Protein AF-A0A416TY92-F1 (afdb_monomer_lite)

Foldseek 3Di:
DADAAAWKDWPNDICCNAPFDKHWDDPPPDDDWFLQADKDWAWDDADPVRNDTDTDGMDRPGWAKHKTKIWGDCVVQVDPVSRFQDPVNVCRVCCRQVVDPAWTKMFGPDDVDPPDQQGIFTWGFPDKDFDDDPNTGRMIITMTTGPHSWGKGPKDKDKDFAAFKDKDKDAFAFPPQADWWFKKKKKAAQAWFKKKKFFPVPKAFLDKDADDPVDPPLLVVQVVVVQVSLVVVQWGKAWDADPVPRHGDAGSVNFKTWIWTQHPVRDTFIWMWGADPPGRMITIIGARMAMWGDHHRFMWMAGLVVRFIATPVRHTDDCVNGVRPDCSRHHRHIHRHTITMIMMGHRMMMMIITMHIDSDTD

pLDDT: mean 92.55, std 7.09, range [56.53, 98.56]

Sequence (362 aa):
MAKEFKNFTFMGQRLSDLSVKYVSVDFEGGSDVNMAMDRDMETGDTNRYKTEPNYFYDKWNDTLEFELDIIKDPCTYLNQSDSIITKSERREITKWLTSSHFPEWLTFSGTDDSADDTIRYFGWFNNIESYSVNSQTFGLKLYFKCTTPFGYTDDITTNVSCSTYKNILIANNSDELNSYVYPTIDIFPKANGDIVICNMSDCTIRETGTLSSSNTNYMGQLISYVELYAKSNACTAQFDISEETKDINWRCDNTLTQFKLIDVYGNETACTVFYRTDSKVYYIIENGIMVLSVSKDLNISMDCQKLTINDELGRMVRYDKLGINDVAHMYWIQLAHGNNSFLFYGNCDFRIKHIEARKVGE

Secondary structure (DSSP, 8-state):
-BPP-SEEEETTEEGGGSSS-EEEE-SS----------EEEEE---BTTBSS--EEEEEE----EEEEEEEE-TTT--STTTTS--HHHHHHHHHHHT--SS-EEEEEE--S-TT----EEEEEEEEEEEEEETTEEEEEEEEEEESSS-EE---EEEEEEESSEEEEEEEE--S-TTS-B--EEEEEESSSEEEEEEETTSSEEEEEEE--TT-S-HHHHHHHHHHHHHHHTT-EEEE-B-TTTSSB-EETTTTEEEEEEE-TT--EEEEEEEE-TTT-EEEEEESSEEEEEE-TT--EEEETTTTEEEETTSPBPPGGGGT---GGG-----B-SEEEEEEEESSEEEEEEE--EE----

Structure (mmCIF, N/CA/C/O backbone):
data_AF-A0A416TY92-F1
#
_entry.id   AF-A0A416TY92-F1
#
loop_
_atom_site.group_PDB
_atom_site.id
_atom_site.type_symbol
_atom_site.label_atom_id
_atom_site.label_alt_id
_atom_site.label_comp_id
_atom_site.label_asym_id
_atom_site.label_entity_id
_atom_site.label_seq_id
_atom_site.pdbx_PDB_ins_code
_atom_site.Cartn_x
_atom_site.Cartn_y
_atom_site.Cartn_z
_atom_site.occupancy
_atom_site.B_iso_or_equiv
_atom_site.auth_seq_id
_atom_site.auth_comp_id
_atom_site.auth_asym_id
_atom_site.auth_atom_id
_atom_site.pdbx_PDB_model_num
ATOM 1 N N . MET A 1 1 ? 6.837 1.389 -31.243 1.00 69.44 1 MET A N 1
ATOM 2 C CA . MET A 1 1 ? 7.519 2.698 -31.317 1.00 69.44 1 MET A CA 1
ATOM 3 C C . MET A 1 1 ? 8.501 2.740 -30.162 1.00 69.44 1 MET A C 1
ATOM 5 O O . MET A 1 1 ? 8.214 2.110 -29.148 1.00 69.44 1 MET A O 1
ATOM 9 N N . ALA A 1 2 ? 9.644 3.410 -30.303 1.00 73.88 2 ALA A N 1
ATOM 10 C CA . ALA A 1 2 ? 10.493 3.642 -29.143 1.00 73.88 2 ALA A CA 1
ATOM 11 C C . ALA A 1 2 ? 9.903 4.762 -28.278 1.00 73.88 2 ALA A C 1
ATOM 13 O O . ALA A 1 2 ? 9.558 5.827 -28.793 1.00 73.88 2 ALA A O 1
ATOM 14 N N . LYS A 1 3 ? 9.797 4.539 -26.967 1.00 82.00 3 LYS A N 1
ATOM 15 C CA . LYS A 1 3 ? 9.353 5.577 -26.035 1.00 82.00 3 LYS A CA 1
ATOM 16 C C . LYS A 1 3 ? 10.383 6.706 -26.036 1.00 82.00 3 LYS A C 1
ATOM 18 O O . LYS A 1 3 ? 11.568 6.459 -25.813 1.00 82.00 3 LYS A O 1
ATOM 23 N N . GLU A 1 4 ? 9.941 7.943 -26.250 1.00 82.62 4 GLU A N 1
ATOM 24 C CA . GLU A 1 4 ? 10.816 9.113 -26.158 1.00 82.62 4 GLU A CA 1
ATOM 25 C C . GLU A 1 4 ? 11.111 9.473 -24.696 1.00 82.62 4 GLU A C 1
ATOM 27 O O . GLU A 1 4 ? 10.225 9.514 -23.839 1.00 82.62 4 GLU A O 1
ATOM 32 N N . PHE A 1 5 ? 12.372 9.784 -24.396 1.00 87.06 5 PHE A N 1
ATOM 33 C CA . PHE A 1 5 ? 12.777 10.240 -23.068 1.00 87.06 5 PHE A CA 1
ATOM 34 C C . PHE A 1 5 ? 14.003 11.151 -23.110 1.00 87.06 5 PHE A C 1
ATOM 36 O O . PHE A 1 5 ? 14.837 11.094 -24.012 1.00 87.06 5 PHE A O 1
ATOM 43 N N . LYS A 1 6 ? 14.174 11.963 -22.062 1.00 87.00 6 LYS A N 1
ATOM 44 C CA . LYS A 1 6 ? 15.411 12.736 -21.864 1.00 87.00 6 LYS A CA 1
ATOM 45 C C . LYS A 1 6 ? 16.476 11.939 -21.127 1.00 87.00 6 LYS A C 1
ATOM 47 O O . LYS A 1 6 ? 17.653 12.014 -21.464 1.00 87.00 6 LYS A O 1
ATOM 52 N N . ASN A 1 7 ? 16.074 11.216 -20.085 1.00 91.19 7 ASN A N 1
ATOM 53 C CA . ASN A 1 7 ? 16.957 10.379 -19.281 1.00 91.19 7 ASN A CA 1
ATOM 54 C C . ASN A 1 7 ? 16.129 9.364 -18.481 1.00 91.19 7 ASN A C 1
ATOM 56 O O . ASN A 1 7 ? 14.974 9.642 -18.142 1.00 91.19 7 ASN A O 1
ATOM 60 N N . PHE A 1 8 ? 16.739 8.238 -18.113 1.00 94.31 8 PHE A N 1
ATOM 61 C CA . PHE A 1 8 ? 16.140 7.261 -17.206 1.00 94.31 8 PHE A CA 1
ATOM 62 C C . PHE A 1 8 ? 17.136 6.783 -16.146 1.00 94.31 8 PHE A C 1
ATOM 64 O O . PHE A 1 8 ? 18.356 6.863 -16.318 1.00 94.31 8 PHE A O 1
ATOM 71 N N . THR A 1 9 ? 16.593 6.285 -15.037 1.00 95.44 9 THR A N 1
ATOM 72 C CA . THR A 1 9 ? 17.321 5.653 -13.934 1.00 95.44 9 THR A CA 1
ATOM 73 C C . THR A 1 9 ? 16.924 4.187 -13.846 1.00 95.44 9 THR A C 1
ATOM 75 O O . THR A 1 9 ? 15.737 3.878 -13.870 1.00 95.44 9 THR A O 1
ATOM 78 N N . PHE A 1 10 ? 17.905 3.298 -13.709 1.00 96.44 10 PHE A N 1
ATOM 79 C CA . PHE A 1 10 ? 17.705 1.863 -13.498 1.00 96.44 10 PHE A CA 1
ATOM 80 C C . PHE A 1 10 ? 18.773 1.343 -12.531 1.00 96.44 10 PHE A C 1
ATOM 82 O O . PHE A 1 10 ? 19.942 1.719 -12.637 1.00 96.44 10 PHE A O 1
ATOM 89 N N . MET A 1 11 ? 18.392 0.520 -11.550 1.00 94.12 11 MET A N 1
ATOM 90 C CA . MET A 1 11 ? 19.297 0.054 -10.479 1.00 94.12 11 MET A CA 1
ATOM 91 C C . MET A 1 11 ? 20.074 1.193 -9.778 1.00 94.12 11 MET A C 1
ATOM 93 O O . MET A 1 11 ? 21.244 1.047 -9.426 1.00 94.12 11 MET A O 1
ATOM 97 N N . GLY A 1 12 ? 19.446 2.364 -9.617 1.00 91.81 12 GLY A N 1
ATOM 98 C CA . GLY A 1 12 ? 20.048 3.534 -8.963 1.00 91.81 12 GLY A CA 1
ATOM 99 C C . GLY A 1 12 ? 21.124 4.280 -9.767 1.00 91.81 12 GLY A C 1
ATOM 100 O O . GLY A 1 12 ? 21.653 5.271 -9.270 1.00 91.81 12 GLY A O 1
ATOM 101 N N . GLN A 1 13 ? 21.434 3.853 -10.993 1.00 94.75 13 GLN A N 1
ATOM 102 C CA . GLN A 1 13 ? 22.331 4.554 -11.917 1.00 94.75 13 GLN A CA 1
ATOM 103 C C . GLN A 1 13 ? 21.511 5.239 -13.019 1.00 94.75 13 GLN A C 1
ATOM 105 O O . GLN A 1 13 ? 20.459 4.730 -13.405 1.00 94.75 13 GLN A O 1
ATOM 110 N N . ARG A 1 14 ? 21.951 6.402 -13.518 1.00 94.94 14 ARG A N 1
ATOM 111 C CA . ARG A 1 14 ? 21.289 7.099 -14.637 1.00 94.94 14 ARG A CA 1
ATOM 112 C C . ARG A 1 14 ? 21.998 6.831 -15.955 1.00 94.94 14 ARG A C 1
ATOM 114 O O . ARG A 1 14 ? 23.219 6.686 -15.978 1.00 94.94 14 ARG A O 1
ATOM 121 N N . LEU A 1 15 ? 21.263 6.893 -17.067 1.00 94.94 15 LEU A N 1
ATOM 122 C CA . LEU A 1 15 ? 21.865 6.816 -18.405 1.00 94.94 15 LEU A CA 1
ATOM 123 C C . LEU A 1 15 ? 22.895 7.940 -18.616 1.00 94.94 15 LEU A C 1
ATOM 125 O O . LEU A 1 15 ? 23.956 7.718 -19.193 1.00 94.94 15 LEU A O 1
ATOM 129 N N . SER A 1 16 ? 22.620 9.130 -18.078 1.00 92.69 16 SER A N 1
ATOM 130 C CA . SER A 1 16 ? 23.547 10.269 -18.094 1.00 92.69 16 SER A CA 1
ATOM 131 C C . SER A 1 16 ? 24.848 10.066 -17.310 1.00 92.69 16 SER A C 1
ATOM 133 O O . SER A 1 16 ? 25.771 10.858 -17.490 1.00 92.69 16 SER A O 1
ATOM 135 N N . ASP A 1 17 ? 24.912 9.067 -16.424 1.00 93.50 17 ASP A N 1
ATOM 136 C CA . ASP A 1 17 ? 26.082 8.799 -15.576 1.00 93.50 17 ASP A CA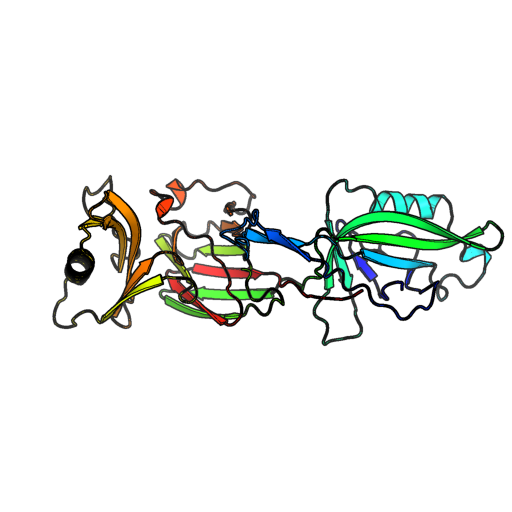 1
ATOM 137 C C . ASP A 1 17 ? 27.082 7.845 -16.251 1.00 93.50 17 ASP A C 1
ATOM 139 O O . ASP A 1 17 ? 28.142 7.557 -15.691 1.00 93.50 17 ASP A O 1
ATOM 143 N N . LEU A 1 18 ? 26.749 7.328 -17.438 1.00 93.62 18 LEU A N 1
ATOM 144 C CA . LEU A 1 18 ? 27.646 6.490 -18.228 1.00 93.62 18 LEU A CA 1
ATOM 145 C C . LEU A 1 18 ? 28.841 7.285 -18.763 1.00 93.62 18 LEU A C 1
ATOM 147 O O . LEU A 1 18 ? 28.823 8.513 -18.856 1.00 93.62 18 LEU A O 1
ATOM 151 N N . SER A 1 19 ? 29.884 6.563 -19.181 1.00 90.81 19 SER A N 1
ATOM 152 C CA . SER A 1 19 ? 31.104 7.165 -19.739 1.00 90.81 19 SER A CA 1
ATOM 153 C C . SER A 1 19 ? 30.878 8.044 -20.981 1.00 90.81 19 SER A C 1
ATOM 155 O O . SER A 1 19 ? 31.725 8.872 -21.325 1.00 90.81 19 SER A O 1
ATOM 157 N N . VAL A 1 20 ? 29.734 7.872 -21.645 1.00 91.81 20 VAL A N 1
ATOM 158 C CA . VAL A 1 20 ? 29.334 8.543 -22.881 1.00 91.81 20 VAL A CA 1
ATOM 159 C C . VAL A 1 20 ? 27.924 9.094 -22.730 1.00 91.81 20 VAL A C 1
ATOM 161 O O . VAL A 1 20 ? 27.064 8.469 -22.113 1.00 91.81 20 VAL A O 1
ATOM 164 N N . LYS A 1 21 ? 27.674 10.253 -23.345 1.00 92.25 21 LYS A N 1
ATOM 165 C CA . LYS A 1 21 ? 26.331 10.832 -23.419 1.00 92.25 21 LYS A CA 1
ATOM 166 C C . LYS A 1 21 ? 25.514 10.181 -24.528 1.00 92.25 21 LYS A C 1
ATOM 168 O O . LYS A 1 21 ? 25.907 10.231 -25.696 1.00 92.25 21 LYS A O 1
ATOM 173 N N . TYR A 1 22 ? 24.366 9.636 -24.147 1.00 93.38 22 TYR A N 1
ATOM 174 C CA . TYR A 1 22 ? 23.372 9.071 -25.052 1.00 93.38 22 TYR A CA 1
ATOM 175 C C . TYR A 1 22 ? 22.113 9.934 -25.079 1.00 93.38 22 TYR A C 1
ATOM 177 O O . TYR A 1 22 ? 21.804 10.611 -24.097 1.00 93.38 22 TYR A O 1
ATOM 185 N N . VAL A 1 23 ? 21.396 9.893 -26.197 1.00 92.19 23 VAL A N 1
ATOM 186 C CA . VAL A 1 23 ? 20.091 10.543 -26.378 1.00 92.19 23 VAL A CA 1
ATOM 187 C C . VAL A 1 23 ? 19.089 9.543 -26.939 1.00 92.19 23 VAL A C 1
ATOM 189 O O . VAL A 1 23 ? 19.484 8.626 -27.665 1.00 92.19 23 VAL A O 1
ATOM 192 N N . SER A 1 24 ? 17.816 9.735 -26.594 1.00 91.56 24 SER A N 1
ATOM 193 C CA . SER A 1 24 ? 16.703 8.970 -27.156 1.00 91.56 24 SER A CA 1
ATOM 194 C C . SER A 1 24 ? 16.501 9.320 -28.628 1.00 91.56 24 SER A C 1
ATOM 196 O O . SER A 1 24 ? 16.630 10.484 -29.013 1.00 91.56 24 SER A O 1
ATOM 198 N N . VAL A 1 25 ? 16.163 8.322 -29.435 1.00 89.31 25 VAL A N 1
ATOM 199 C CA . VAL A 1 25 ? 15.672 8.470 -30.814 1.00 89.31 25 VAL A CA 1
ATOM 200 C C . VAL A 1 25 ? 14.518 7.490 -31.039 1.00 89.31 25 VAL A C 1
ATOM 202 O O . VAL A 1 25 ? 14.140 6.788 -30.112 1.00 89.31 25 VAL A O 1
ATOM 205 N N . ASP A 1 26 ? 13.963 7.446 -32.246 1.00 87.56 26 ASP A N 1
ATOM 206 C CA . ASP A 1 26 ? 13.061 6.383 -32.698 1.00 87.56 26 ASP A CA 1
ATOM 207 C C . ASP A 1 26 ? 13.572 5.883 -34.052 1.00 87.56 26 ASP A C 1
ATOM 209 O O . ASP A 1 26 ? 13.717 6.671 -34.996 1.00 87.56 26 ASP A O 1
ATOM 213 N N . PHE A 1 27 ? 13.916 4.596 -34.145 1.00 84.06 27 PHE A N 1
ATOM 214 C CA . PHE A 1 27 ? 14.394 4.016 -35.399 1.00 84.06 27 PHE A CA 1
ATOM 215 C C . PHE A 1 27 ? 13.268 3.630 -36.370 1.00 84.06 27 PHE A C 1
ATOM 217 O O . PHE A 1 27 ? 13.553 3.493 -37.563 1.00 84.06 27 PHE A O 1
ATOM 224 N N . GLU A 1 28 ? 12.027 3.436 -35.907 1.00 75.19 28 GLU A N 1
ATOM 225 C CA . GLU A 1 28 ? 10.971 2.771 -36.692 1.00 75.19 28 GLU A CA 1
ATOM 226 C C . GLU A 1 28 ? 9.723 3.622 -36.988 1.00 75.19 28 GLU A C 1
ATOM 228 O O . GLU A 1 28 ? 8.987 3.281 -37.913 1.00 75.19 28 GLU A O 1
ATOM 233 N N . GLY A 1 29 ? 9.504 4.761 -36.319 1.00 64.94 29 GLY A N 1
ATOM 234 C CA . GLY A 1 29 ? 8.543 5.795 -36.746 1.00 64.94 29 GLY A CA 1
ATOM 235 C C . GLY A 1 29 ? 7.084 5.332 -36.910 1.00 64.94 29 GLY A C 1
ATOM 236 O O . GLY A 1 29 ? 6.367 5.853 -37.770 1.00 64.94 29 GLY A O 1
ATOM 237 N N . GLY A 1 30 ? 6.655 4.323 -36.143 1.00 66.25 30 GLY A N 1
ATOM 238 C CA . GLY A 1 30 ? 5.285 3.780 -36.155 1.00 66.25 30 GLY A CA 1
ATOM 239 C C . GLY A 1 30 ? 4.264 4.677 -35.444 1.00 66.25 30 GLY A C 1
ATOM 240 O O . GLY A 1 30 ? 4.629 5.716 -34.924 1.00 66.25 30 GLY A O 1
ATOM 241 N N . SER A 1 31 ? 2.980 4.299 -35.410 1.00 63.62 31 SER A N 1
ATOM 242 C CA . SER A 1 31 ? 1.924 5.045 -34.682 1.00 63.62 31 SER A CA 1
ATOM 243 C C . SER A 1 31 ? 1.098 4.196 -33.714 1.00 63.62 31 SER A C 1
ATOM 245 O O . SER A 1 31 ? 0.215 4.726 -33.043 1.00 63.62 31 SER A O 1
ATOM 247 N N . ASP A 1 32 ? 1.337 2.885 -33.676 1.00 72.62 32 ASP A N 1
ATOM 248 C CA . ASP A 1 32 ? 0.566 1.969 -32.841 1.00 72.62 32 ASP A CA 1
ATOM 249 C C . ASP A 1 32 ? 1.111 1.977 -31.412 1.00 72.62 32 ASP A C 1
ATOM 251 O O . ASP A 1 32 ? 2.321 1.871 -31.203 1.00 72.62 32 ASP A O 1
ATOM 255 N N . VAL A 1 33 ? 0.195 2.100 -30.453 1.00 76.50 33 VAL A N 1
ATOM 256 C CA . VAL A 1 33 ? 0.468 2.141 -29.014 1.00 76.50 33 VAL A CA 1
ATOM 257 C C . VAL A 1 33 ? 0.064 0.800 -28.409 1.00 76.50 33 VAL A C 1
ATOM 259 O O . VAL A 1 33 ? -1.086 0.370 -28.561 1.00 76.50 33 VAL A O 1
ATOM 262 N N . ASN A 1 34 ? 0.989 0.128 -27.727 1.00 79.88 34 ASN A N 1
ATOM 263 C CA . ASN A 1 34 ? 0.700 -1.112 -27.028 1.00 79.88 34 ASN A CA 1
ATOM 264 C C . ASN A 1 34 ? 0.059 -0.808 -25.672 1.00 79.88 34 ASN A C 1
ATOM 266 O O . ASN A 1 34 ? 0.707 -0.333 -24.747 1.00 79.88 34 ASN A O 1
ATOM 270 N N . MET A 1 35 ? -1.226 -1.131 -25.540 1.00 82.88 35 MET A N 1
ATOM 271 C CA . MET A 1 35 ? -1.955 -0.937 -24.287 1.00 82.88 35 MET A CA 1
ATOM 272 C C . MET A 1 35 ? -1.707 -2.062 -23.273 1.00 82.88 35 MET A C 1
ATOM 274 O O . MET A 1 35 ? -1.998 -1.868 -22.103 1.00 82.88 35 MET A O 1
ATOM 278 N N . ALA A 1 36 ? -1.257 -3.251 -23.698 1.00 85.50 36 ALA A N 1
ATOM 279 C CA . ALA A 1 36 ? -1.071 -4.434 -22.844 1.00 85.50 36 ALA A CA 1
ATOM 280 C C . ALA A 1 36 ? -2.277 -4.812 -21.944 1.00 85.50 36 ALA A C 1
ATOM 282 O O . ALA A 1 36 ? -2.122 -5.467 -20.918 1.00 85.50 36 ALA A O 1
ATOM 283 N N . MET A 1 37 ? -3.505 -4.425 -22.317 1.00 88.88 37 MET A N 1
ATOM 284 C CA . MET A 1 37 ? -4.715 -4.617 -21.495 1.00 88.88 37 MET A CA 1
ATOM 285 C C . MET A 1 37 ? -5.410 -5.973 -21.717 1.00 88.88 37 MET A C 1
ATOM 287 O O . MET A 1 37 ? -6.604 -6.100 -21.425 1.00 88.88 37 MET A O 1
ATOM 291 N N . ASP A 1 38 ? -4.714 -6.978 -22.258 1.00 89.75 38 ASP A N 1
ATOM 292 C CA . ASP A 1 38 ? -5.313 -8.303 -22.431 1.00 89.75 38 ASP A CA 1
ATOM 293 C C . ASP A 1 38 ? -5.514 -8.994 -21.076 1.00 89.75 38 ASP A C 1
ATOM 295 O O . ASP A 1 38 ? -4.607 -9.090 -20.240 1.00 89.75 38 ASP A O 1
ATOM 299 N N . ARG A 1 39 ? -6.735 -9.479 -20.860 1.00 89.44 39 ARG A N 1
ATOM 300 C CA . ARG A 1 39 ? -7.184 -10.085 -19.607 1.00 89.44 39 ARG A CA 1
ATOM 301 C C . ARG A 1 39 ? -8.144 -11.221 -19.885 1.00 89.44 39 ARG A C 1
ATOM 303 O O . ARG A 1 39 ? -8.985 -11.137 -20.778 1.00 89.44 39 ARG A O 1
ATOM 310 N N . ASP A 1 40 ? -8.065 -12.245 -19.052 1.00 91.44 40 ASP A N 1
ATOM 311 C CA . ASP A 1 40 ? -8.942 -13.407 -19.124 1.00 91.44 40 ASP A CA 1
ATOM 312 C C . ASP A 1 40 ? -9.699 -13.595 -17.816 1.00 91.44 40 ASP A C 1
ATOM 314 O O . ASP A 1 40 ? -9.178 -13.321 -16.735 1.00 91.44 40 ASP A O 1
ATOM 318 N N . MET A 1 41 ? -10.949 -14.035 -17.927 1.00 91.31 41 MET A N 1
ATOM 319 C CA . MET A 1 41 ? -11.822 -14.284 -16.786 1.00 91.31 41 MET A CA 1
ATOM 320 C C . MET A 1 41 ? -11.688 -15.744 -16.375 1.00 91.31 41 MET A C 1
ATOM 322 O O . MET A 1 41 ? -12.000 -16.649 -17.150 1.00 91.31 41 MET A O 1
ATOM 326 N N . GLU A 1 42 ? -11.304 -15.994 -15.129 1.00 92.06 42 GLU A N 1
ATOM 327 C CA . GLU A 1 42 ? -11.304 -17.349 -14.602 1.00 92.06 42 GLU A CA 1
ATOM 328 C C . GLU A 1 42 ? -12.747 -17.805 -14.388 1.00 92.06 42 GLU A C 1
ATOM 330 O O . GLU A 1 42 ? -13.513 -17.204 -13.632 1.00 92.06 42 GLU A O 1
ATOM 335 N N . THR A 1 43 ? -13.147 -18.869 -15.085 1.00 92.81 43 THR A N 1
ATOM 336 C CA . THR A 1 43 ? -14.514 -19.398 -15.038 1.00 92.81 43 THR A CA 1
ATOM 337 C C . THR A 1 43 ? -14.524 -20.892 -14.743 1.00 92.81 43 THR A C 1
ATOM 339 O O . THR A 1 43 ? -13.606 -21.627 -15.098 1.00 92.81 43 THR A O 1
ATOM 342 N N . GLY A 1 44 ? -15.564 -21.340 -14.040 1.00 89.31 44 GLY A N 1
ATOM 343 C CA . GLY A 1 44 ? -15.834 -22.761 -13.834 1.00 89.31 44 GLY A CA 1
ATOM 344 C C . GLY A 1 44 ? -16.564 -23.393 -15.019 1.00 89.31 44 GLY A C 1
ATOM 345 O O . GLY A 1 44 ? -16.939 -22.722 -15.977 1.00 89.31 44 GLY A O 1
ATOM 346 N N . ASP A 1 45 ? -16.845 -24.688 -14.921 1.00 90.56 45 ASP A N 1
ATOM 347 C CA . ASP A 1 45 ? -17.536 -25.405 -15.991 1.00 90.56 45 ASP A CA 1
ATOM 348 C C . ASP A 1 45 ? -19.021 -25.026 -16.108 1.00 90.56 45 ASP A C 1
ATOM 350 O O . ASP A 1 45 ? -19.734 -24.819 -15.117 1.00 90.56 45 ASP A O 1
ATOM 354 N N . THR A 1 46 ? -19.511 -25.027 -17.347 1.00 91.94 46 THR A N 1
ATOM 355 C CA . THR A 1 46 ? -20.947 -25.019 -17.649 1.00 91.94 46 THR A CA 1
ATOM 356 C C . THR A 1 46 ? -21.466 -26.444 -17.810 1.00 91.94 46 THR A C 1
ATOM 358 O O . THR A 1 46 ? -20.731 -27.382 -18.122 1.00 91.94 46 THR A O 1
ATOM 361 N N . ASN A 1 47 ? -22.764 -26.639 -17.598 1.00 90.06 47 ASN A N 1
ATOM 362 C CA . ASN A 1 47 ? -23.431 -27.901 -17.900 1.00 90.06 47 ASN A CA 1
ATOM 363 C C . ASN A 1 47 ? -24.874 -27.658 -18.361 1.00 90.06 47 ASN A C 1
ATOM 365 O O . ASN A 1 47 ? -25.353 -26.527 -18.405 1.00 90.06 47 ASN A O 1
ATOM 369 N N . ARG A 1 48 ? -25.606 -28.732 -18.681 1.00 92.38 48 ARG A N 1
ATOM 370 C CA . ARG A 1 48 ? -26.994 -28.647 -19.171 1.00 92.38 48 ARG A CA 1
ATOM 371 C C . ARG A 1 48 ? -27.942 -27.860 -18.248 1.00 92.38 48 ARG A C 1
ATOM 373 O O . ARG A 1 48 ? -28.924 -27.310 -18.733 1.00 92.38 48 ARG A O 1
ATOM 380 N N . TYR A 1 49 ? -27.679 -27.844 -16.944 1.00 89.56 49 TYR A N 1
ATOM 381 C CA . TYR A 1 49 ? -28.494 -27.164 -15.932 1.00 89.56 49 TYR A CA 1
ATOM 382 C C . TYR A 1 49 ? -27.907 -25.819 -15.493 1.00 89.56 49 TYR A C 1
ATOM 384 O O . TYR A 1 49 ? -28.561 -25.081 -14.761 1.00 89.56 49 TYR A O 1
ATOM 392 N N . LYS A 1 50 ? -26.687 -25.503 -15.934 1.00 84.81 50 LYS A N 1
ATOM 393 C CA . LYS A 1 50 ? -25.970 -24.276 -15.615 1.00 84.81 50 LYS A CA 1
ATOM 394 C C . LYS A 1 50 ? -25.261 -23.771 -16.865 1.00 84.81 50 LYS A C 1
ATOM 396 O O . LYS A 1 50 ? -24.107 -24.106 -17.123 1.00 84.81 50 LYS A O 1
ATOM 401 N N . THR A 1 51 ? -26.004 -23.006 -17.657 1.00 90.81 51 THR A N 1
ATOM 402 C CA . THR A 1 51 ? -25.534 -22.418 -18.918 1.00 90.81 51 THR A CA 1
ATOM 403 C C . THR A 1 51 ? -24.563 -21.263 -18.702 1.00 90.81 51 THR A C 1
ATOM 405 O O . THR A 1 51 ? -23.756 -20.992 -19.581 1.00 90.81 51 THR A O 1
ATOM 408 N N . GLU A 1 52 ? -24.621 -20.612 -17.539 1.00 91.75 52 GLU A N 1
ATOM 409 C CA . GLU A 1 52 ? -23.701 -19.545 -17.143 1.00 91.75 52 GLU A CA 1
ATOM 410 C C . GLU A 1 52 ? -22.711 -20.072 -16.094 1.00 91.75 52 GLU A C 1
ATOM 412 O O . GLU A 1 52 ? -23.142 -20.565 -15.041 1.00 91.75 52 GLU A O 1
ATOM 417 N N . PRO A 1 53 ? -21.395 -20.018 -16.360 1.00 89.69 53 PRO A N 1
ATOM 418 C CA . PRO A 1 53 ? -20.401 -20.495 -15.415 1.00 89.69 53 PRO A CA 1
ATOM 419 C C . PRO A 1 53 ? -20.302 -19.550 -14.213 1.00 89.69 53 PRO A C 1
ATOM 421 O O . PRO A 1 53 ? -20.636 -18.370 -14.290 1.00 89.69 53 PRO A O 1
ATOM 424 N N . ASN A 1 54 ? -19.801 -20.066 -13.090 1.00 89.69 54 ASN A N 1
ATOM 425 C CA . ASN A 1 54 ? -19.296 -19.172 -12.047 1.00 89.69 54 ASN A CA 1
ATOM 426 C C . ASN A 1 54 ? -18.013 -18.500 -12.545 1.00 89.69 54 ASN A C 1
ATOM 428 O O . ASN A 1 54 ? -17.234 -19.148 -13.242 1.00 89.69 54 ASN A O 1
ATOM 432 N N . TYR A 1 55 ? -17.780 -17.257 -12.138 1.00 90.00 55 TYR A N 1
ATOM 433 C CA . TYR A 1 55 ? -16.538 -16.526 -12.381 1.00 90.00 55 TYR A CA 1
ATOM 434 C C . TYR A 1 55 ? -15.773 -16.321 -11.065 1.00 90.00 55 TYR A C 1
ATOM 436 O O . TYR A 1 55 ? -16.385 -16.153 -10.009 1.00 90.00 55 TYR A O 1
ATOM 444 N N . PHE A 1 56 ? -14.443 -16.355 -11.138 1.00 87.31 56 PHE A N 1
ATOM 445 C CA . PHE A 1 56 ? -13.509 -16.311 -10.008 1.00 87.31 56 PHE A CA 1
ATOM 446 C C . PHE A 1 56 ? -12.502 -15.161 -10.149 1.00 87.31 56 PHE A C 1
ATOM 448 O O . PHE A 1 56 ? -11.358 -15.294 -9.731 1.00 87.31 56 PHE A O 1
ATOM 455 N N . TYR A 1 57 ? -12.964 -14.031 -10.696 1.00 87.12 57 TYR A N 1
ATOM 456 C CA . TYR A 1 57 ? -12.161 -12.864 -11.085 1.00 87.12 57 TYR A CA 1
ATOM 457 C C . TYR A 1 57 ? -11.313 -13.095 -12.339 1.00 87.12 57 TYR A C 1
ATOM 459 O O . TYR A 1 57 ? -11.425 -14.114 -13.018 1.00 87.12 57 TYR A O 1
ATOM 467 N N . ASP A 1 58 ? -10.556 -12.074 -12.710 1.00 87.12 58 ASP A N 1
ATOM 468 C CA . ASP A 1 58 ? -9.742 -12.002 -13.905 1.00 87.12 58 ASP A CA 1
ATOM 469 C C . ASP A 1 58 ? -8.248 -12.009 -13.585 1.00 87.12 58 ASP A C 1
ATOM 471 O O . ASP A 1 58 ? -7.805 -11.692 -12.481 1.00 87.12 58 ASP A O 1
ATOM 475 N N . LYS A 1 59 ? -7.464 -12.356 -14.600 1.00 88.88 59 LYS A N 1
ATOM 476 C CA . LYS A 1 59 ? -6.011 -12.235 -14.599 1.00 88.88 59 LYS A CA 1
ATOM 477 C C . LYS A 1 59 ? -5.559 -11.442 -15.813 1.00 88.88 59 LYS A C 1
ATOM 479 O O . LYS A 1 59 ? -6.162 -11.527 -16.885 1.00 88.88 59 LYS A O 1
ATOM 484 N N . TRP A 1 60 ? -4.462 -10.717 -15.650 1.00 88.50 60 TRP A N 1
ATOM 485 C CA . TRP A 1 60 ? -3.749 -10.118 -16.770 1.00 88.50 60 TRP A CA 1
ATOM 486 C C . TRP A 1 60 ? -3.009 -11.213 -17.539 1.00 88.50 60 TRP A C 1
ATOM 488 O O . TRP A 1 60 ? -2.277 -12.006 -16.943 1.00 88.50 60 TRP A O 1
ATOM 498 N N . ASN A 1 61 ? -3.232 -11.271 -18.849 1.00 87.75 61 ASN A N 1
ATOM 499 C CA . ASN A 1 61 ? -2.561 -12.213 -19.747 1.00 87.75 61 ASN A CA 1
ATOM 500 C C . ASN A 1 61 ? -1.360 -11.590 -20.457 1.00 87.75 61 ASN A C 1
ATOM 502 O O . ASN A 1 61 ? -0.523 -12.322 -20.988 1.00 87.75 61 ASN A O 1
ATOM 506 N N . ASP A 1 62 ? -1.284 -10.262 -20.455 1.00 88.44 62 ASP A N 1
ATOM 507 C CA . ASP A 1 62 ? -0.216 -9.503 -21.079 1.00 88.44 62 ASP A CA 1
ATOM 508 C C . ASP A 1 62 ? 0.447 -8.548 -20.078 1.00 88.44 62 ASP A C 1
ATOM 510 O O . ASP A 1 62 ? -0.050 -8.292 -18.976 1.00 88.44 62 ASP A O 1
ATOM 514 N N . THR A 1 63 ? 1.622 -8.062 -20.454 1.00 92.19 63 THR A N 1
ATOM 515 C CA . THR A 1 63 ? 2.440 -7.136 -19.672 1.00 92.19 63 THR A CA 1
ATOM 516 C C . THR A 1 63 ? 2.901 -6.000 -20.557 1.00 92.19 63 THR A C 1
ATOM 518 O O . THR A 1 63 ? 3.163 -6.209 -21.737 1.00 92.19 63 THR A O 1
ATOM 521 N N . LEU A 1 64 ? 3.065 -4.811 -19.983 1.00 92.44 64 LEU A N 1
ATOM 522 C CA . LEU A 1 64 ? 3.521 -3.663 -20.750 1.00 92.44 64 LEU A CA 1
ATOM 523 C C . LEU A 1 64 ? 4.962 -3.886 -21.227 1.00 92.44 64 LEU A C 1
ATOM 525 O O . LEU A 1 64 ? 5.864 -4.148 -20.426 1.00 92.44 64 LEU A O 1
ATOM 529 N N . GLU A 1 65 ? 5.173 -3.780 -22.532 1.00 92.25 65 GLU A N 1
ATOM 530 C CA . GLU A 1 65 ? 6.473 -3.926 -23.181 1.00 92.25 65 GLU A CA 1
ATOM 531 C C . GLU A 1 65 ? 6.701 -2.746 -24.114 1.00 92.25 65 GLU A C 1
ATOM 533 O O . GLU A 1 65 ? 5.833 -2.429 -24.926 1.00 92.25 65 GLU A O 1
ATOM 538 N N . PHE A 1 66 ? 7.874 -2.125 -24.009 1.00 91.12 66 PHE A N 1
ATOM 539 C CA . PHE A 1 66 ? 8.268 -1.020 -24.875 1.00 91.12 66 PHE A CA 1
ATOM 540 C C . PHE A 1 66 ? 9.769 -1.037 -25.167 1.00 91.12 66 PHE A C 1
ATOM 542 O O . PHE A 1 66 ? 10.578 -1.663 -24.472 1.00 91.12 66 PHE A O 1
ATOM 549 N N . GLU A 1 67 ? 10.126 -0.338 -26.236 1.00 92.50 67 GLU A N 1
ATOM 550 C CA . GLU A 1 67 ? 11.488 -0.193 -26.735 1.00 92.50 67 GLU A CA 1
ATOM 551 C C . GLU A 1 67 ? 12.032 1.189 -26.357 1.00 92.50 67 GLU A C 1
ATOM 553 O O . GLU A 1 67 ? 11.310 2.185 -26.377 1.00 92.50 67 GLU A O 1
ATOM 558 N N . LEU A 1 68 ? 13.309 1.252 -25.992 1.00 93.50 68 LEU A N 1
ATOM 559 C CA . LEU A 1 68 ? 14.058 2.486 -25.786 1.00 93.50 68 LEU A CA 1
ATOM 560 C C . LEU A 1 68 ? 15.235 2.496 -26.750 1.00 93.50 68 LEU A C 1
ATOM 562 O O . LEU A 1 68 ? 16.149 1.677 -26.630 1.00 93.50 68 LEU A O 1
ATOM 566 N N . ASP A 1 69 ? 15.247 3.463 -27.656 1.00 94.19 69 ASP A N 1
ATOM 567 C CA . ASP A 1 69 ? 16.288 3.580 -28.666 1.00 94.19 69 ASP A CA 1
ATOM 568 C C . ASP A 1 69 ? 17.274 4.670 -28.291 1.00 94.19 69 ASP A C 1
ATOM 570 O O . ASP A 1 69 ? 16.905 5.822 -28.069 1.00 94.19 69 ASP A O 1
ATOM 574 N N . ILE A 1 70 ? 18.557 4.311 -28.241 1.00 95.12 70 ILE A N 1
ATOM 575 C CA . ILE A 1 70 ? 19.622 5.247 -27.890 1.00 95.12 70 ILE A CA 1
ATOM 576 C C . ILE A 1 70 ? 20.713 5.311 -28.949 1.00 95.12 70 ILE A C 1
ATOM 578 O O . ILE A 1 70 ? 21.168 4.298 -29.486 1.00 95.12 70 ILE A O 1
ATOM 582 N N . ILE A 1 71 ? 21.206 6.524 -29.179 1.00 94.75 71 ILE A N 1
ATOM 583 C CA . ILE A 1 71 ? 22.429 6.802 -29.939 1.00 94.75 71 ILE A CA 1
ATOM 584 C C . ILE A 1 71 ? 23.361 7.677 -29.108 1.00 94.75 71 ILE A C 1
ATOM 586 O O . ILE A 1 71 ? 22.944 8.298 -28.128 1.00 94.75 71 ILE A O 1
ATOM 590 N N . LYS A 1 72 ? 24.632 7.761 -29.505 1.00 94.81 72 LYS A N 1
ATOM 591 C CA . LYS A 1 72 ? 25.521 8.794 -28.961 1.00 94.81 72 LYS A CA 1
ATOM 592 C C . LYS A 1 72 ? 24.984 10.176 -29.319 1.00 94.81 72 LYS A C 1
ATOM 594 O O . LYS A 1 72 ? 24.570 10.390 -30.454 1.00 94.81 72 LYS A O 1
ATOM 599 N N . ASP A 1 73 ? 25.040 11.104 -28.367 1.00 92.81 73 ASP A N 1
ATOM 600 C CA . ASP A 1 73 ? 24.548 12.471 -28.544 1.00 92.81 73 ASP A CA 1
ATOM 601 C C . ASP A 1 73 ? 25.186 13.147 -29.779 1.00 92.81 73 ASP A C 1
ATOM 603 O O . ASP A 1 73 ? 26.387 13.448 -29.757 1.00 92.81 73 ASP A O 1
ATOM 607 N N . PRO A 1 74 ? 24.413 13.430 -30.845 1.00 90.31 74 PRO A N 1
ATOM 608 C CA . PRO A 1 74 ? 24.944 14.027 -32.065 1.00 90.31 74 PRO A CA 1
ATOM 609 C C . PRO A 1 74 ? 25.425 15.468 -31.850 1.00 90.31 74 PRO A C 1
ATOM 611 O O . PRO A 1 74 ? 26.227 15.953 -32.642 1.00 90.31 74 PRO A O 1
ATOM 614 N N . CYS A 1 75 ? 25.001 16.150 -30.778 1.00 88.19 75 CYS A N 1
ATOM 615 C CA . CYS A 1 75 ? 25.527 17.468 -30.412 1.00 88.19 75 CYS A CA 1
ATOM 616 C C . CYS A 1 75 ? 26.936 17.388 -29.804 1.00 88.19 75 CYS A C 1
ATOM 618 O O . CYS A 1 75 ? 27.685 18.363 -29.856 1.00 88.19 75 CYS A O 1
ATOM 620 N N . THR A 1 76 ? 27.300 16.239 -29.227 1.00 87.94 76 THR A N 1
ATOM 621 C CA . THR A 1 76 ? 28.610 16.004 -28.604 1.00 87.94 76 THR A CA 1
ATOM 622 C C . THR A 1 76 ? 29.571 15.285 -29.564 1.00 87.94 76 THR A C 1
ATOM 624 O O . THR A 1 76 ? 30.756 15.615 -29.616 1.00 87.94 76 THR A O 1
ATOM 627 N N . TYR A 1 77 ? 29.073 14.329 -30.355 1.00 89.12 77 TYR A N 1
ATOM 628 C CA . TYR A 1 77 ? 29.864 13.469 -31.244 1.00 89.12 77 TYR A CA 1
ATOM 629 C C . TYR A 1 77 ? 29.554 13.775 -32.717 1.00 89.12 77 TYR A C 1
ATOM 631 O O . TYR A 1 77 ? 28.756 13.094 -33.357 1.00 89.12 77 TYR A O 1
ATOM 639 N N . LEU A 1 78 ? 30.200 14.823 -33.244 1.00 83.50 78 LEU A N 1
ATOM 640 C CA . LEU A 1 78 ? 29.865 15.453 -34.532 1.00 83.50 78 LEU A CA 1
ATOM 641 C C . LEU A 1 78 ? 30.294 14.656 -35.779 1.00 83.50 78 LEU A C 1
ATOM 643 O O . LEU A 1 78 ? 29.740 14.863 -36.857 1.00 83.50 78 LEU A O 1
ATOM 647 N N . ASN A 1 79 ? 31.298 13.780 -35.664 1.00 87.94 79 ASN A N 1
ATOM 648 C CA . ASN A 1 79 ? 31.805 12.994 -36.792 1.00 87.94 79 ASN A CA 1
ATOM 649 C C . ASN A 1 79 ? 31.307 11.552 -36.724 1.00 87.94 79 ASN A C 1
ATOM 651 O O . ASN A 1 79 ? 31.300 10.947 -35.654 1.00 87.94 79 ASN A O 1
ATOM 655 N N . GLN A 1 80 ? 31.040 10.954 -37.889 1.00 82.75 80 GLN A N 1
ATOM 656 C CA . GLN A 1 80 ? 30.524 9.586 -37.998 1.00 82.75 80 GLN A CA 1
ATOM 657 C C . GLN A 1 80 ? 31.358 8.552 -37.223 1.00 82.75 80 GLN A C 1
ATOM 659 O O . GLN A 1 80 ? 30.788 7.684 -36.573 1.00 82.75 80 GLN A O 1
ATOM 664 N N . SER A 1 81 ? 32.692 8.649 -37.247 1.00 86.75 81 SER A N 1
ATOM 665 C CA . SER A 1 81 ? 33.572 7.723 -36.517 1.00 86.75 81 SER A CA 1
ATOM 666 C C . SER A 1 81 ? 33.403 7.800 -34.997 1.00 86.75 81 SER A C 1
ATOM 668 O O . SER A 1 81 ? 33.498 6.776 -34.323 1.00 86.75 81 SER A O 1
ATOM 670 N N . ASP A 1 82 ? 33.133 8.993 -34.464 1.00 87.50 82 ASP A N 1
ATOM 671 C CA . ASP A 1 82 ? 32.987 9.237 -33.026 1.00 87.50 82 ASP A CA 1
ATOM 672 C C . ASP A 1 82 ? 31.591 8.823 -32.528 1.00 87.50 82 ASP A C 1
ATOM 674 O O . ASP A 1 82 ? 31.427 8.443 -31.364 1.00 87.50 82 ASP A O 1
ATOM 678 N N . SER A 1 83 ? 30.601 8.821 -33.430 1.00 89.19 83 SER A N 1
ATOM 679 C CA . SER A 1 83 ? 29.233 8.343 -33.189 1.00 89.19 83 SER A CA 1
ATOM 680 C C . SER A 1 83 ? 29.125 6.811 -33.115 1.00 89.19 83 SER A C 1
ATOM 682 O O . SER A 1 83 ? 28.099 6.294 -32.678 1.00 89.19 83 SER A O 1
ATOM 684 N N . ILE A 1 84 ? 30.165 6.064 -33.513 1.00 93.31 84 ILE A N 1
ATOM 685 C CA . ILE A 1 84 ? 30.170 4.595 -33.439 1.00 93.31 84 ILE A CA 1
ATOM 686 C C . ILE A 1 84 ? 30.231 4.153 -31.976 1.00 93.31 84 ILE A C 1
ATOM 688 O O . ILE A 1 84 ? 31.137 4.538 -31.232 1.00 93.31 84 ILE A O 1
ATOM 692 N N . ILE A 1 85 ? 29.315 3.272 -31.579 1.00 94.56 85 ILE A N 1
ATOM 693 C CA . ILE A 1 85 ? 29.323 2.637 -30.262 1.00 94.56 85 ILE A CA 1
ATOM 694 C C . ILE A 1 85 ? 30.370 1.518 -30.247 1.00 94.56 85 ILE A C 1
ATOM 696 O O . ILE A 1 85 ? 30.268 0.501 -30.945 1.00 94.56 85 ILE A O 1
ATOM 700 N N . THR A 1 86 ? 31.396 1.697 -29.425 1.00 94.44 86 THR A N 1
ATOM 701 C CA . THR A 1 86 ? 32.521 0.777 -29.267 1.00 94.44 86 THR A CA 1
ATOM 702 C C . THR A 1 86 ? 32.129 -0.477 -28.483 1.00 94.44 86 THR A C 1
ATOM 704 O O . THR A 1 86 ? 31.108 -0.542 -27.800 1.00 94.44 86 THR A O 1
ATOM 707 N N . LYS A 1 87 ? 32.976 -1.513 -28.535 1.00 93.62 87 LYS A N 1
ATOM 708 C CA . LYS A 1 87 ? 32.770 -2.741 -27.746 1.00 93.62 87 LYS A CA 1
ATOM 709 C C . LYS A 1 87 ? 32.759 -2.478 -26.235 1.00 93.62 87 LYS A C 1
ATOM 711 O O . LYS A 1 87 ? 32.013 -3.144 -25.523 1.00 93.62 87 LYS A O 1
ATOM 716 N N . SER A 1 88 ? 33.588 -1.550 -25.757 1.00 95.06 88 SER A N 1
ATOM 717 C CA . SER A 1 88 ? 33.684 -1.216 -24.332 1.00 95.06 88 SER A CA 1
ATOM 718 C C . SER A 1 88 ? 32.426 -0.507 -23.838 1.00 95.06 88 SER A C 1
ATOM 720 O O . SER A 1 88 ? 31.889 -0.897 -22.809 1.00 95.06 88 SER A O 1
ATOM 722 N N . GLU A 1 89 ? 31.923 0.456 -24.612 1.00 95.31 89 GLU A N 1
ATOM 723 C CA . GLU A 1 89 ? 30.672 1.175 -24.329 1.00 95.31 89 GLU A CA 1
ATOM 724 C C . GLU A 1 89 ? 29.465 0.228 -24.336 1.00 95.31 89 GLU A C 1
ATOM 726 O O . GLU A 1 89 ? 28.669 0.231 -23.400 1.00 95.31 89 GLU A O 1
ATOM 731 N N . ARG A 1 90 ? 29.370 -0.675 -25.328 1.00 94.69 90 ARG A N 1
ATOM 732 C CA . ARG A 1 90 ? 28.327 -1.715 -25.321 1.00 94.69 90 ARG A CA 1
ATOM 733 C C . ARG A 1 90 ? 28.402 -2.584 -24.074 1.00 94.69 90 ARG A C 1
ATOM 735 O O . ARG A 1 90 ? 27.377 -2.849 -23.466 1.00 94.69 90 ARG A O 1
ATOM 742 N N . ARG A 1 91 ? 29.607 -3.012 -23.679 1.00 95.56 91 ARG A N 1
ATOM 743 C CA . ARG A 1 91 ? 29.801 -3.834 -22.478 1.00 95.56 91 ARG A CA 1
ATOM 744 C C . ARG A 1 91 ? 29.388 -3.094 -21.207 1.00 95.56 91 ARG A C 1
ATOM 746 O O . ARG A 1 91 ? 28.887 -3.746 -20.300 1.00 95.56 91 ARG A O 1
ATOM 753 N N . GLU A 1 92 ? 29.620 -1.787 -21.122 1.00 96.50 92 GLU A N 1
ATOM 754 C CA . GLU A 1 92 ? 29.176 -0.955 -19.998 1.00 96.50 92 GLU A CA 1
ATOM 755 C C . GLU A 1 92 ? 27.645 -0.959 -19.891 1.00 96.50 92 GLU A C 1
ATOM 757 O O . GLU A 1 92 ? 27.119 -1.337 -18.844 1.00 96.50 92 GLU A O 1
ATOM 762 N N . ILE A 1 93 ? 26.947 -0.657 -20.992 1.00 95.38 93 ILE A N 1
ATOM 763 C CA . ILE A 1 93 ? 25.478 -0.625 -21.045 1.00 95.38 93 ILE A CA 1
ATOM 764 C C . ILE A 1 93 ? 24.885 -2.001 -20.756 1.00 95.38 93 ILE A C 1
ATOM 766 O O . ILE A 1 93 ? 24.053 -2.130 -19.864 1.00 95.38 93 ILE A O 1
ATOM 770 N N . THR A 1 94 ? 25.332 -3.050 -21.455 1.00 94.81 94 THR A N 1
ATOM 771 C CA . THR A 1 94 ? 24.783 -4.396 -21.240 1.00 94.81 94 THR A CA 1
ATOM 772 C C . THR A 1 94 ? 25.073 -4.881 -19.828 1.00 94.81 94 THR A C 1
ATOM 774 O O . THR A 1 94 ? 24.206 -5.471 -19.202 1.00 94.81 94 THR A O 1
ATOM 777 N N . LYS A 1 95 ? 26.267 -4.600 -19.281 1.00 95.56 95 LYS A N 1
ATOM 778 C CA . LYS A 1 95 ? 26.574 -4.948 -17.890 1.00 95.56 95 LYS A CA 1
ATOM 779 C C . LYS A 1 95 ? 25.589 -4.268 -16.950 1.00 95.56 95 LYS A C 1
ATOM 781 O O . LYS A 1 95 ? 25.096 -4.934 -16.058 1.00 95.56 95 LYS A O 1
ATOM 786 N N . TRP A 1 96 ? 25.319 -2.980 -17.112 1.00 96.31 96 TRP A N 1
ATOM 787 C CA . TRP A 1 96 ? 24.400 -2.272 -16.229 1.00 96.31 96 TRP A CA 1
ATOM 788 C C . TRP A 1 96 ? 22.962 -2.796 -16.355 1.00 96.31 96 TRP A C 1
ATOM 790 O O . TRP A 1 96 ? 22.400 -3.267 -15.368 1.00 96.31 96 TRP A O 1
ATOM 800 N N . LEU A 1 97 ? 22.402 -2.793 -17.564 1.00 96.38 97 LEU A N 1
ATOM 801 C CA . LEU A 1 97 ? 20.980 -3.065 -17.787 1.00 96.38 97 LEU A CA 1
ATOM 802 C C . LEU A 1 97 ? 20.588 -4.534 -17.579 1.00 96.38 97 LEU A C 1
ATOM 804 O O . LEU A 1 97 ? 19.446 -4.809 -17.228 1.00 96.38 97 LEU A O 1
ATOM 808 N N . THR A 1 98 ? 21.519 -5.480 -17.753 1.00 94.12 98 THR A N 1
ATOM 809 C CA . THR A 1 98 ? 21.232 -6.922 -17.632 1.00 94.12 98 THR A CA 1
ATOM 810 C C . THR A 1 98 ? 21.858 -7.571 -16.393 1.00 94.12 98 THR A C 1
ATOM 812 O O . THR A 1 98 ? 21.939 -8.798 -16.333 1.00 94.12 98 THR A O 1
ATOM 815 N N . SER A 1 99 ? 22.372 -6.791 -15.430 1.00 93.62 99 SER A N 1
ATOM 816 C CA . SER A 1 99 ? 22.957 -7.357 -14.198 1.00 93.62 99 SER A CA 1
ATOM 817 C C . SER A 1 99 ? 21.912 -7.799 -13.179 1.00 93.62 99 SER A C 1
ATOM 819 O O . SER A 1 99 ? 22.172 -8.744 -12.434 1.00 93.62 99 SER A O 1
ATOM 821 N N . SER A 1 100 ? 20.764 -7.117 -13.096 1.00 91.19 100 SER A N 1
ATOM 822 C CA . SER A 1 100 ? 19.700 -7.568 -12.200 1.00 91.19 100 SER A CA 1
ATOM 823 C C . SER A 1 100 ? 19.022 -8.804 -12.778 1.00 91.19 100 SER A C 1
ATOM 825 O O . SER A 1 100 ? 18.606 -8.820 -13.935 1.00 91.19 100 SER A O 1
ATOM 827 N N . HIS A 1 101 ? 18.885 -9.831 -11.944 1.00 90.44 101 HIS A N 1
ATOM 828 C CA . HIS A 1 101 ? 18.076 -11.015 -12.237 1.00 90.44 101 HIS A CA 1
ATOM 829 C C . HIS A 1 101 ? 16.692 -10.954 -11.577 1.00 90.44 101 HIS A C 1
ATOM 831 O O . HIS A 1 101 ? 15.964 -11.944 -11.579 1.00 90.44 101 HIS A O 1
ATOM 837 N N . PHE A 1 102 ? 16.338 -9.799 -11.016 1.00 93.69 102 PHE A N 1
ATOM 838 C CA . PHE A 1 102 ? 15.028 -9.508 -10.451 1.00 93.69 102 PHE A CA 1
ATOM 839 C C . PHE A 1 102 ? 14.457 -8.251 -11.117 1.00 93.69 102 PHE A C 1
ATOM 841 O O . PHE A 1 102 ? 15.235 -7.397 -11.553 1.00 93.69 102 PHE A O 1
ATOM 848 N N . PRO A 1 103 ? 13.124 -8.118 -11.211 1.00 96.06 103 PRO A N 1
ATOM 849 C CA . PRO A 1 103 ? 12.517 -6.878 -11.666 1.00 96.06 103 PRO A CA 1
ATOM 850 C C . PRO A 1 103 ? 12.943 -5.695 -10.792 1.00 96.06 103 PRO A C 1
ATOM 852 O O . PRO A 1 103 ? 13.041 -5.815 -9.571 1.00 96.06 103 PRO A O 1
ATOM 855 N N . GLU A 1 104 ? 13.195 -4.562 -11.433 1.00 96.94 104 GLU A N 1
ATOM 856 C CA . GLU A 1 104 ? 13.668 -3.327 -10.820 1.00 96.94 104 GLU A CA 1
ATOM 857 C C . GLU A 1 104 ? 12.869 -2.138 -11.357 1.00 96.94 104 GLU A C 1
ATOM 859 O O . GLU A 1 104 ? 12.248 -2.200 -12.424 1.00 96.94 104 GLU A O 1
ATOM 864 N N . TRP A 1 105 ? 12.890 -1.035 -10.611 1.00 96.06 105 TRP A N 1
ATOM 865 C CA . TRP A 1 105 ? 12.266 0.207 -11.054 1.00 96.06 105 TRP A CA 1
ATOM 866 C C . TRP A 1 105 ? 13.09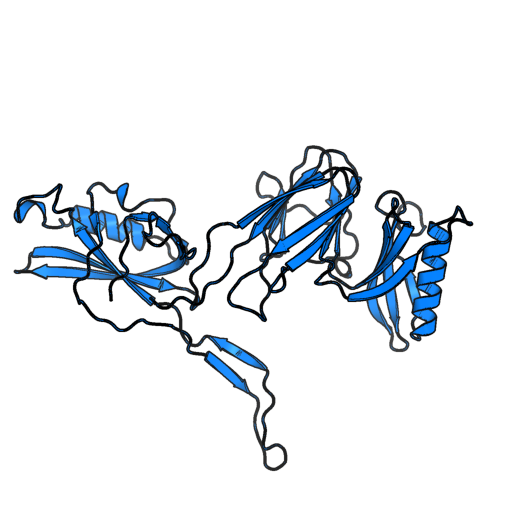1 0.867 -12.161 1.00 96.06 105 TRP A C 1
ATOM 868 O O . TRP A 1 105 ? 14.273 1.179 -11.983 1.00 96.06 105 TRP A O 1
ATOM 878 N N . LEU A 1 106 ? 12.433 1.116 -13.289 1.00 95.75 106 LEU A N 1
ATOM 879 C CA . LEU A 1 106 ? 12.860 2.021 -14.341 1.00 95.75 106 LEU A CA 1
ATOM 880 C C . LEU A 1 106 ? 12.106 3.342 -14.166 1.00 95.75 106 LEU A C 1
ATOM 882 O O . LEU A 1 106 ? 10.879 3.374 -14.248 1.00 95.75 106 LEU A O 1
ATOM 886 N N . THR A 1 107 ? 12.837 4.427 -13.921 1.00 94.69 107 THR A N 1
ATOM 887 C CA . THR A 1 107 ? 12.246 5.752 -13.689 1.00 94.69 107 THR A CA 1
ATOM 888 C C . THR A 1 107 ? 12.693 6.728 -14.761 1.00 94.69 107 THR A C 1
ATOM 890 O O . THR A 1 107 ? 13.891 6.978 -14.908 1.00 94.69 107 THR A O 1
ATOM 893 N N . PHE A 1 108 ? 11.746 7.327 -15.472 1.00 91.38 108 PHE A N 1
ATOM 894 C CA . PHE A 1 108 ? 12.014 8.385 -16.437 1.00 91.38 108 PHE A CA 1
ATOM 895 C C . PHE A 1 108 ? 12.071 9.752 -15.759 1.00 91.38 108 PHE A C 1
ATOM 897 O O . PHE A 1 108 ? 11.437 10.000 -14.737 1.00 91.38 108 PHE A O 1
ATOM 904 N N . SER A 1 109 ? 12.860 10.658 -16.331 1.00 83.44 109 SER A N 1
ATOM 905 C CA . SER A 1 109 ? 12.942 12.043 -15.867 1.00 83.44 109 SER A CA 1
ATOM 906 C C . SER A 1 109 ? 12.813 13.012 -17.035 1.00 83.44 109 SER A C 1
ATOM 908 O O . SER A 1 109 ? 13.379 12.786 -18.106 1.00 83.44 109 SER A O 1
ATOM 910 N N . GLY A 1 110 ? 12.094 14.114 -16.803 1.00 62.88 110 GLY A N 1
ATOM 911 C CA . GLY A 1 110 ? 11.974 15.215 -17.756 1.00 62.88 110 GLY A CA 1
ATOM 912 C C . GLY A 1 110 ? 11.007 14.971 -18.916 1.00 62.88 110 GLY A C 1
ATOM 913 O O . GLY A 1 110 ? 11.277 15.487 -20.001 1.00 62.88 110 GLY A O 1
ATOM 914 N N . THR A 1 111 ? 9.918 14.226 -18.699 1.00 59.72 111 THR A N 1
ATOM 915 C CA . THR A 1 111 ? 8.791 14.170 -19.644 1.00 59.72 111 THR A CA 1
ATOM 916 C C . THR A 1 111 ? 8.285 15.595 -19.902 1.00 59.72 111 THR A C 1
ATOM 918 O O . THR A 1 111 ? 8.181 16.406 -18.981 1.00 59.72 111 THR A O 1
ATOM 921 N N . ASP A 1 112 ? 8.082 15.954 -21.173 1.00 56.53 112 ASP A N 1
ATOM 922 C CA . ASP A 1 112 ? 7.616 17.299 -21.552 1.00 56.53 112 ASP A CA 1
ATOM 923 C C . ASP A 1 112 ? 6.112 17.491 -21.311 1.00 56.53 112 ASP A C 1
ATOM 925 O O . ASP A 1 112 ? 5.615 18.618 -21.355 1.00 56.53 112 ASP A O 1
ATOM 929 N N . ASP A 1 113 ? 5.400 16.408 -20.995 1.00 64.00 113 ASP A N 1
ATOM 930 C CA . ASP A 1 113 ? 3.998 16.450 -20.617 1.00 64.00 113 ASP A CA 1
ATOM 931 C C . ASP A 1 113 ? 3.842 16.565 -19.096 1.00 64.00 113 ASP A C 1
ATOM 933 O O . ASP A 1 113 ? 3.979 15.598 -18.351 1.00 64.00 113 ASP A O 1
ATOM 937 N N . SER A 1 114 ? 3.538 17.774 -18.625 1.00 58.62 114 SER A N 1
ATOM 938 C CA . SER A 1 114 ? 3.236 18.025 -17.212 1.00 58.62 114 SER A CA 1
ATOM 939 C C . SER A 1 114 ? 1.937 17.369 -16.722 1.00 58.62 114 SER A C 1
ATOM 941 O O . SER A 1 114 ? 1.669 17.421 -15.522 1.00 58.62 114 SER A O 1
ATOM 943 N N . ALA A 1 115 ? 1.103 16.838 -17.627 1.00 62.00 115 ALA A N 1
ATOM 944 C CA . ALA A 1 115 ? -0.136 16.143 -17.289 1.00 62.00 115 ALA A CA 1
ATOM 945 C C . ALA A 1 115 ? 0.049 14.627 -17.116 1.00 62.00 115 ALA A C 1
ATOM 947 O O . ALA A 1 115 ? -0.808 14.004 -16.492 1.00 62.00 115 ALA A O 1
ATOM 948 N N . ASP A 1 116 ? 1.144 14.051 -17.623 1.00 73.19 116 ASP A N 1
ATOM 949 C CA . ASP A 1 116 ? 1.472 12.640 -17.420 1.00 73.19 116 ASP A CA 1
ATOM 950 C C . ASP A 1 116 ? 2.306 12.472 -16.144 1.00 73.19 116 ASP A C 1
ATOM 952 O O . ASP A 1 116 ? 3.487 12.825 -16.083 1.00 73.19 116 ASP A O 1
ATOM 956 N N . ASP A 1 117 ? 1.671 11.949 -15.094 1.00 81.81 117 ASP A N 1
ATOM 957 C CA . ASP A 1 117 ? 2.337 11.617 -13.838 1.00 81.81 117 ASP A CA 1
ATOM 958 C C . ASP A 1 117 ? 2.998 10.226 -13.865 1.00 81.81 117 ASP A C 1
ATOM 960 O O . ASP A 1 117 ? 3.647 9.845 -12.886 1.00 81.81 117 ASP A O 1
ATOM 964 N N . THR A 1 118 ? 2.908 9.490 -14.981 1.00 88.75 118 THR A N 1
ATOM 965 C CA . THR A 1 118 ? 3.441 8.133 -15.142 1.00 88.75 118 THR A CA 1
ATOM 966 C C . THR A 1 118 ? 4.934 8.133 -15.450 1.00 88.75 118 THR A C 1
ATOM 968 O O . THR A 1 118 ? 5.379 8.177 -16.598 1.00 88.75 118 THR A O 1
ATOM 971 N N . ILE A 1 119 ? 5.751 8.014 -14.407 1.00 90.81 119 ILE A N 1
ATOM 972 C CA . ILE A 1 119 ? 7.210 8.109 -14.546 1.00 90.81 119 ILE A CA 1
ATOM 973 C C . ILE A 1 119 ? 7.962 6.832 -14.162 1.00 90.81 119 ILE A C 1
ATOM 975 O O . ILE A 1 119 ? 9.168 6.757 -14.399 1.00 90.81 119 ILE A O 1
ATOM 979 N N . ARG A 1 120 ? 7.295 5.836 -13.564 1.00 93.94 120 ARG A N 1
ATOM 980 C CA . ARG A 1 120 ? 7.916 4.597 -13.067 1.00 93.94 120 ARG A CA 1
ATOM 981 C C . ARG A 1 120 ? 7.337 3.352 -13.728 1.00 93.94 120 ARG A C 1
ATOM 983 O O . ARG A 1 120 ? 6.131 3.227 -13.878 1.00 93.94 120 ARG A O 1
ATOM 990 N N . TYR A 1 121 ? 8.204 2.391 -14.025 1.00 94.88 121 TYR A N 1
ATOM 991 C CA . TYR A 1 121 ? 7.857 1.095 -14.606 1.00 94.88 121 TYR A CA 1
ATOM 992 C C . TYR A 1 121 ? 8.625 0.003 -13.866 1.00 94.88 121 TYR A C 1
ATOM 994 O O . TYR A 1 121 ? 9.822 0.151 -13.625 1.00 94.88 121 TYR A O 1
ATOM 1002 N N . PHE A 1 122 ? 7.957 -1.081 -13.471 1.00 96.19 122 PHE A N 1
ATOM 1003 C CA . PHE A 1 122 ? 8.592 -2.162 -12.712 1.00 96.19 122 PHE A CA 1
ATOM 1004 C C . PHE A 1 122 ? 8.780 -3.396 -13.589 1.00 96.19 122 PHE A C 1
ATOM 1006 O O . PHE A 1 122 ? 7.803 -4.039 -13.981 1.00 96.19 122 PHE A O 1
ATOM 1013 N N . GLY A 1 123 ? 10.029 -3.732 -13.903 1.00 96.62 123 GLY A N 1
ATOM 1014 C CA . GLY A 1 123 ? 10.330 -4.704 -14.950 1.00 96.62 123 GLY A CA 1
ATOM 1015 C C . GLY A 1 123 ? 11.813 -5.003 -15.108 1.00 96.62 123 GLY A C 1
ATOM 1016 O O . GLY A 1 123 ? 12.613 -4.767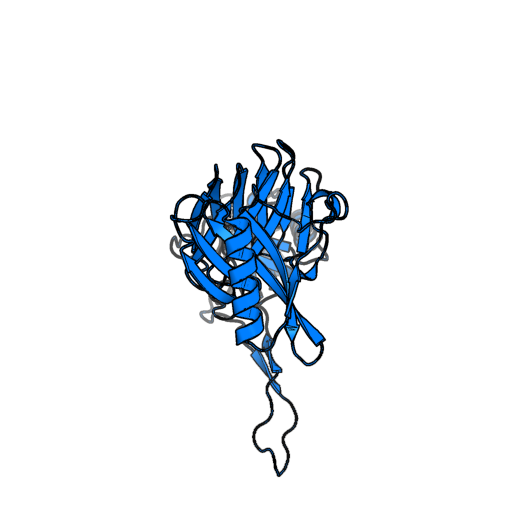 -14.204 1.00 96.62 123 GLY A O 1
ATOM 1017 N N . TRP A 1 124 ? 12.187 -5.547 -16.260 1.00 97.19 124 TRP A N 1
ATOM 1018 C CA . TRP A 1 124 ? 13.577 -5.845 -16.591 1.00 97.19 124 TRP A CA 1
ATOM 1019 C C . TRP A 1 124 ? 13.853 -5.631 -18.078 1.00 97.19 124 TRP A C 1
ATOM 1021 O O . TRP A 1 124 ? 12.961 -5.741 -18.920 1.00 97.19 124 TRP A O 1
ATOM 1031 N N . PHE A 1 125 ? 15.120 -5.381 -18.410 1.00 96.75 125 PHE A N 1
ATOM 1032 C CA . PHE A 1 125 ? 15.568 -5.411 -19.797 1.00 96.75 125 PHE A CA 1
ATOM 1033 C C . PHE A 1 125 ? 15.664 -6.866 -20.258 1.00 96.75 125 PHE A C 1
ATOM 1035 O O . PHE A 1 125 ? 16.537 -7.612 -19.808 1.00 96.75 125 PHE A O 1
ATOM 1042 N N . ASN A 1 126 ? 14.741 -7.292 -21.120 1.00 94.06 126 ASN A N 1
ATOM 1043 C CA . ASN A 1 126 ? 14.677 -8.673 -21.602 1.00 94.06 126 ASN A CA 1
ATOM 1044 C C . ASN A 1 126 ? 15.590 -8.908 -22.813 1.00 94.06 126 ASN A C 1
ATOM 1046 O O . ASN A 1 126 ? 16.037 -10.036 -23.022 1.00 94.06 126 ASN A O 1
ATOM 1050 N N . ASN A 1 127 ? 15.886 -7.862 -23.588 1.00 95.06 127 ASN A N 1
ATOM 1051 C CA . ASN A 1 127 ? 16.760 -7.940 -24.751 1.00 95.06 127 ASN A CA 1
ATOM 1052 C C . ASN A 1 127 ? 17.440 -6.591 -25.042 1.00 95.06 127 ASN A C 1
ATOM 1054 O O . ASN A 1 127 ? 16.925 -5.527 -24.702 1.00 95.06 127 ASN A O 1
ATOM 1058 N N . ILE A 1 128 ? 18.609 -6.639 -25.685 1.00 95.50 128 ILE A N 1
ATOM 1059 C CA . ILE A 1 128 ? 19.336 -5.464 -26.179 1.00 95.50 128 ILE A CA 1
ATOM 1060 C C . ILE A 1 128 ? 19.888 -5.795 -27.562 1.00 95.50 128 ILE A C 1
ATOM 1062 O O . ILE A 1 128 ? 20.700 -6.711 -27.711 1.00 95.50 128 ILE A O 1
ATOM 1066 N N . GLU A 1 129 ? 19.504 -5.010 -28.562 1.00 95.19 129 GLU A N 1
ATOM 1067 C CA . GLU A 1 129 ? 19.918 -5.204 -29.948 1.00 95.19 129 GLU A CA 1
ATOM 1068 C C . GLU A 1 129 ? 20.733 -4.024 -30.467 1.00 95.19 129 GLU A C 1
ATOM 1070 O O . GLU A 1 129 ? 20.614 -2.888 -30.015 1.00 95.19 129 GLU A O 1
ATOM 1075 N N . SER A 1 130 ? 21.612 -4.293 -31.431 1.00 93.00 130 SER A N 1
ATOM 1076 C CA . SER A 1 130 ? 22.430 -3.256 -32.056 1.00 93.00 130 SER A CA 1
ATOM 1077 C C . SER A 1 130 ? 21.765 -2.711 -33.312 1.00 93.00 130 SER A C 1
ATOM 1079 O O . SER A 1 130 ? 21.525 -3.474 -34.248 1.00 93.00 130 SER A O 1
ATOM 1081 N N . TYR A 1 131 ? 21.626 -1.393 -33.405 1.00 92.75 131 TYR A N 1
ATOM 1082 C CA . TYR A 1 131 ? 21.315 -0.720 -34.658 1.00 92.75 131 TYR A CA 1
ATOM 1083 C C . TYR A 1 131 ? 22.614 -0.446 -35.426 1.00 92.75 131 TYR A C 1
ATOM 1085 O O . TYR A 1 131 ? 23.455 0.358 -35.001 1.00 92.75 131 TYR A O 1
ATOM 1093 N N . SER A 1 132 ? 22.823 -1.169 -36.530 1.00 89.94 132 SER A N 1
ATOM 1094 C CA . SER A 1 132 ? 24.080 -1.137 -37.284 1.00 89.94 132 SER A CA 1
ATOM 1095 C C . SER A 1 132 ? 23.881 -0.771 -38.753 1.00 89.94 132 SER A C 1
ATOM 1097 O O . SER A 1 132 ? 23.017 -1.318 -39.429 1.00 89.94 132 SER A O 1
ATOM 1099 N N . VAL A 1 133 ? 24.756 0.093 -39.269 1.00 85.31 133 VAL A N 1
ATOM 1100 C CA . VAL A 1 133 ? 24.830 0.492 -40.683 1.00 85.31 133 VAL A CA 1
ATOM 1101 C C . VAL A 1 133 ? 26.241 0.182 -41.179 1.00 85.31 133 VAL A C 1
ATOM 1103 O O . VAL A 1 133 ? 27.217 0.504 -40.506 1.00 85.31 133 VAL A O 1
ATOM 1106 N N . ASN A 1 134 ? 26.383 -0.481 -42.333 1.00 85.62 134 ASN A N 1
ATOM 1107 C CA . ASN A 1 134 ? 27.687 -0.874 -42.897 1.00 85.62 134 ASN A CA 1
ATOM 1108 C C . ASN A 1 134 ? 28.606 -1.635 -41.910 1.00 85.62 134 ASN A C 1
ATOM 1110 O O . ASN A 1 134 ? 29.814 -1.414 -41.871 1.00 85.62 134 ASN A O 1
ATOM 1114 N N . SER A 1 135 ? 28.044 -2.555 -41.114 1.00 85.12 135 SER A N 1
ATOM 1115 C CA . SER A 1 135 ? 28.759 -3.337 -40.078 1.00 85.12 135 SER A CA 1
ATOM 1116 C C . SER A 1 135 ? 29.323 -2.526 -38.900 1.00 85.12 135 SER A C 1
ATOM 1118 O O . SER A 1 135 ? 30.113 -3.049 -38.111 1.00 85.12 135 SER A O 1
ATOM 1120 N N . GLN A 1 136 ? 28.918 -1.265 -38.751 1.00 91.00 136 GLN A N 1
ATOM 1121 C CA . GLN A 1 136 ? 29.251 -0.414 -37.612 1.00 91.00 136 GLN A CA 1
ATOM 1122 C C . GLN A 1 136 ? 27.991 -0.131 -36.796 1.00 91.00 136 GLN A C 1
ATOM 1124 O O . GLN A 1 136 ? 26.932 0.132 -37.358 1.00 91.00 136 GLN A O 1
ATOM 1129 N N . THR A 1 137 ? 28.101 -0.198 -35.470 1.00 92.62 137 THR A N 1
ATOM 1130 C CA . THR A 1 137 ? 26.976 0.024 -34.554 1.00 92.62 137 THR A CA 1
ATOM 1131 C C . THR A 1 137 ? 26.861 1.503 -34.212 1.00 92.62 137 THR A C 1
ATOM 1133 O O . THR A 1 137 ? 27.795 2.062 -33.641 1.00 92.62 137 THR A O 1
ATOM 1136 N N . PHE A 1 138 ? 25.723 2.113 -34.530 1.00 93.00 138 PHE A N 1
ATOM 1137 C CA . PHE A 1 138 ? 25.447 3.533 -34.273 1.00 93.00 138 PHE A CA 1
ATOM 1138 C C . PHE A 1 138 ? 24.410 3.749 -33.171 1.00 93.00 138 PHE A C 1
ATOM 1140 O O . PHE A 1 138 ? 24.383 4.818 -32.568 1.00 93.00 138 PHE A O 1
ATOM 1147 N N . GLY A 1 139 ? 23.602 2.733 -32.877 1.00 94.81 139 GLY A N 1
ATOM 1148 C CA . GLY A 1 139 ? 22.595 2.794 -31.828 1.00 94.81 139 GLY A CA 1
ATOM 1149 C C . GLY A 1 139 ? 22.366 1.453 -31.151 1.00 94.81 139 GLY A C 1
ATOM 1150 O O . GLY A 1 139 ? 22.881 0.419 -31.593 1.00 94.81 139 GLY A O 1
ATOM 1151 N N . LEU A 1 140 ? 21.596 1.485 -30.072 1.00 95.88 140 LEU A N 1
ATOM 1152 C CA . LEU A 1 140 ? 21.114 0.309 -29.360 1.00 95.88 140 LEU A CA 1
ATOM 1153 C C . LEU A 1 140 ? 19.601 0.422 -29.181 1.00 95.88 140 LEU A C 1
ATOM 1155 O O . LEU A 1 140 ? 19.123 1.485 -28.795 1.00 95.88 140 LEU A O 1
ATOM 1159 N N . LYS A 1 141 ? 18.907 -0.686 -29.435 1.00 95.56 141 LYS A N 1
ATOM 1160 C CA . LYS A 1 141 ? 17.491 -0.900 -29.135 1.00 95.56 141 LYS A CA 1
ATOM 1161 C C . LYS A 1 141 ? 17.407 -1.650 -27.813 1.00 95.56 141 LYS A C 1
ATOM 1163 O O . LYS A 1 141 ? 17.979 -2.740 -27.694 1.00 95.56 141 LYS A O 1
ATOM 1168 N N . LEU A 1 142 ? 16.792 -1.059 -26.799 1.00 96.00 142 LEU A N 1
ATOM 1169 C CA . LEU A 1 142 ? 16.683 -1.639 -25.461 1.00 96.00 142 LEU A CA 1
ATOM 1170 C C . LEU A 1 142 ? 15.231 -2.048 -25.227 1.00 96.00 142 LEU A C 1
ATOM 1172 O O . LEU A 1 142 ? 14.357 -1.193 -25.162 1.00 96.00 142 LEU A O 1
ATOM 1176 N N . TYR A 1 143 ? 14.973 -3.339 -25.064 1.00 95.06 143 TYR A N 1
ATOM 1177 C CA . TYR A 1 143 ? 13.620 -3.836 -24.834 1.00 95.06 143 TYR A CA 1
ATOM 1178 C C . TYR A 1 143 ? 13.392 -3.994 -23.335 1.00 95.06 143 TYR A C 1
ATOM 1180 O O . TYR A 1 143 ? 14.162 -4.680 -22.651 1.00 95.06 143 TYR A O 1
ATOM 1188 N N . PHE A 1 144 ? 12.361 -3.328 -22.820 1.00 95.19 144 PHE A N 1
ATOM 1189 C CA . PHE A 1 144 ? 11.974 -3.392 -21.418 1.00 95.19 144 PHE A CA 1
ATOM 1190 C C . PHE A 1 144 ? 10.617 -4.072 -21.286 1.00 95.19 144 PHE A C 1
ATOM 1192 O O . PHE A 1 144 ? 9.641 -3.670 -21.918 1.00 95.19 144 PHE A O 1
ATOM 1199 N N . LYS A 1 145 ? 10.562 -5.101 -20.438 1.00 94.75 145 LYS A N 1
ATOM 1200 C CA . LYS A 1 145 ? 9.345 -5.847 -20.135 1.00 94.75 145 LYS A CA 1
ATOM 1201 C C . LYS A 1 145 ? 8.934 -5.599 -18.693 1.00 94.75 145 LYS A C 1
ATOM 1203 O O . LYS A 1 145 ? 9.692 -5.893 -17.766 1.00 94.75 145 LYS A O 1
ATOM 1208 N N . CYS A 1 146 ? 7.733 -5.065 -18.510 1.00 95.25 146 CYS A N 1
ATOM 1209 C CA . CYS A 1 146 ? 7.148 -4.842 -17.200 1.00 95.25 146 CYS A CA 1
ATOM 1210 C C . CYS A 1 146 ? 6.620 -6.149 -16.599 1.00 95.25 146 CYS A C 1
ATOM 1212 O O . CYS A 1 146 ? 6.363 -7.141 -17.276 1.00 95.25 146 CYS A O 1
ATOM 1214 N N . THR A 1 147 ? 6.450 -6.142 -15.284 1.00 94.62 147 THR A N 1
ATOM 1215 C CA . THR A 1 147 ? 5.802 -7.229 -14.531 1.00 94.62 147 THR A CA 1
ATOM 1216 C C . THR A 1 147 ? 4.276 -7.143 -14.562 1.00 94.62 147 THR A C 1
ATOM 1218 O O . THR A 1 147 ? 3.601 -8.111 -14.227 1.00 94.62 147 THR A O 1
ATOM 1221 N N . THR A 1 148 ? 3.741 -5.988 -14.953 1.00 92.75 148 THR A N 1
ATOM 1222 C CA . THR A 1 148 ? 2.316 -5.655 -14.999 1.00 92.75 148 THR A CA 1
ATOM 1223 C C . THR A 1 148 ? 2.025 -4.846 -16.270 1.00 92.75 148 THR A C 1
ATOM 1225 O O . THR A 1 148 ? 2.962 -4.372 -16.920 1.00 92.75 148 THR A O 1
ATOM 1228 N N . PRO A 1 149 ? 0.751 -4.659 -16.651 1.00 92.50 149 PRO A N 1
ATOM 1229 C CA . PRO A 1 149 ? 0.375 -3.786 -17.764 1.00 92.50 149 PRO A CA 1
ATOM 1230 C C . PRO A 1 149 ? 0.315 -2.296 -17.379 1.00 92.50 149 PRO A C 1
ATOM 1232 O O . PRO A 1 149 ? -0.343 -1.509 -18.052 1.00 92.50 149 PRO A O 1
ATOM 1235 N N . PHE A 1 150 ? 0.953 -1.896 -16.275 1.00 93.06 150 PHE A N 1
ATOM 1236 C CA . PHE A 1 150 ? 0.817 -0.553 -15.718 1.00 93.06 150 PHE A CA 1
ATOM 1237 C C . PHE A 1 150 ? 2.143 0.197 -15.704 1.00 93.06 150 PHE A C 1
ATOM 1239 O O . PHE A 1 150 ? 3.198 -0.363 -15.394 1.00 93.06 150 PHE A O 1
ATOM 1246 N N . GLY A 1 151 ? 2.049 1.499 -15.942 1.00 93.50 151 GLY A N 1
ATOM 1247 C CA . GLY A 1 151 ? 3.015 2.457 -15.430 1.00 93.50 151 GLY A CA 1
ATOM 1248 C C . GLY A 1 151 ? 2.578 2.945 -14.048 1.00 93.50 151 GLY A C 1
ATOM 1249 O O . GLY A 1 151 ? 1.469 2.668 -13.590 1.00 93.50 151 GLY A O 1
ATOM 1250 N N . TYR A 1 152 ? 3.458 3.654 -13.353 1.00 94.56 152 TYR A N 1
ATOM 1251 C CA . TYR A 1 152 ? 3.224 4.103 -11.987 1.00 94.56 152 TYR A CA 1
ATOM 1252 C C . TYR A 1 152 ? 3.627 5.564 -11.801 1.00 94.56 152 TYR A C 1
ATOM 1254 O O . TYR A 1 152 ? 4.609 6.038 -12.386 1.00 94.56 152 TYR A O 1
ATOM 1262 N N . THR A 1 153 ? 2.899 6.257 -10.926 1.00 94.25 153 THR A N 1
ATOM 1263 C CA . THR A 1 153 ? 3.248 7.613 -10.468 1.00 94.25 153 THR A CA 1
ATOM 1264 C C . THR A 1 153 ? 4.569 7.624 -9.713 1.00 94.25 153 THR A C 1
ATOM 1266 O O . THR A 1 153 ? 5.085 6.553 -9.407 1.00 94.25 153 THR A O 1
ATOM 1269 N N . ASP A 1 154 ? 5.099 8.788 -9.321 1.00 91.94 154 ASP A N 1
ATOM 1270 C CA . ASP A 1 154 ? 6.078 8.871 -8.218 1.00 91.94 154 ASP A CA 1
ATOM 1271 C C . ASP A 1 154 ? 5.414 8.640 -6.841 1.00 91.94 154 ASP A C 1
ATOM 1273 O O . ASP A 1 154 ? 4.201 8.427 -6.750 1.00 91.94 154 ASP A O 1
ATOM 1277 N N . ASP A 1 155 ? 6.205 8.640 -5.764 1.00 93.25 155 ASP A N 1
ATOM 1278 C CA . ASP A 1 155 ? 5.711 8.567 -4.387 1.00 93.25 155 ASP A CA 1
ATOM 1279 C C . ASP A 1 155 ? 4.807 9.764 -4.062 1.00 93.25 155 ASP A C 1
ATOM 1281 O O . ASP A 1 155 ? 5.262 10.893 -3.844 1.00 93.25 155 ASP A O 1
ATOM 1285 N N . ILE A 1 156 ? 3.513 9.501 -3.914 1.00 95.88 156 ILE A N 1
ATOM 1286 C CA . ILE A 1 156 ? 2.556 10.467 -3.387 1.00 95.88 156 ILE A CA 1
ATOM 1287 C C . ILE A 1 156 ? 2.706 10.467 -1.868 1.00 95.88 156 ILE A C 1
ATOM 1289 O O . ILE A 1 156 ? 2.445 9.469 -1.200 1.00 95.88 156 ILE A O 1
ATOM 1293 N N . THR A 1 157 ? 3.165 11.590 -1.310 1.00 97.75 157 THR A N 1
ATOM 1294 C CA . THR A 1 157 ? 3.490 11.702 0.119 1.00 97.75 157 THR A CA 1
ATOM 1295 C C . THR A 1 157 ? 2.512 12.614 0.853 1.00 97.75 157 THR A C 1
ATOM 1297 O O . THR A 1 157 ? 2.393 13.797 0.538 1.00 97.75 157 THR A O 1
ATOM 1300 N N . THR A 1 158 ? 1.889 12.094 1.911 1.00 98.25 158 THR A N 1
ATOM 1301 C CA . THR A 1 158 ? 1.061 12.862 2.850 1.00 98.25 158 THR A CA 1
ATOM 1302 C C . THR A 1 158 ? 1.702 12.871 4.234 1.00 98.25 158 THR A C 1
ATOM 1304 O O . THR A 1 158 ? 1.903 11.822 4.845 1.00 98.25 158 THR A O 1
ATOM 1307 N N . ASN A 1 159 ? 2.004 14.064 4.751 1.00 98.31 159 ASN A N 1
ATOM 1308 C CA . ASN A 1 159 ? 2.533 14.245 6.105 1.00 98.31 159 ASN A CA 1
ATOM 1309 C C . ASN A 1 159 ? 1.414 14.661 7.064 1.00 98.31 159 ASN A C 1
ATOM 1311 O O . ASN A 1 159 ? 0.628 15.563 6.765 1.00 98.31 159 ASN A O 1
ATOM 1315 N N . VAL A 1 160 ? 1.365 14.034 8.236 1.00 98.25 160 VAL A N 1
ATOM 1316 C CA . VAL A 1 160 ? 0.311 14.234 9.234 1.00 98.25 160 VAL A CA 1
ATOM 1317 C C . VAL A 1 160 ? 0.945 14.450 10.592 1.00 98.25 160 VAL A C 1
ATOM 1319 O O . VAL A 1 160 ? 1.686 13.600 11.070 1.00 98.25 160 VAL A O 1
ATOM 1322 N N . SER A 1 161 ? 0.601 15.554 11.244 1.00 98.00 161 SER A N 1
ATOM 1323 C CA . SER A 1 161 ? 0.955 15.785 12.643 1.00 98.00 161 SER A CA 1
ATOM 1324 C C . SER A 1 161 ? -0.269 15.641 13.531 1.00 98.00 161 SER A C 1
ATOM 1326 O O . SER A 1 161 ? -1.241 16.388 13.377 1.00 98.00 161 SER A O 1
ATOM 1328 N N . CYS A 1 162 ? -0.217 14.697 14.469 1.00 96.62 162 CYS A N 1
ATOM 1329 C CA . CYS A 1 162 ? -1.282 14.424 15.426 1.00 96.62 162 CYS A CA 1
ATOM 1330 C C . CYS A 1 162 ? -0.784 14.649 16.859 1.00 96.62 162 CYS A C 1
ATOM 1332 O O . CYS A 1 162 ? 0.290 14.186 17.236 1.00 96.62 162 CYS A O 1
ATOM 1334 N N . SER A 1 163 ? -1.559 15.385 17.657 1.00 94.00 163 SER A N 1
ATOM 1335 C CA . SER A 1 163 ? -1.314 15.568 19.096 1.00 94.00 163 SER A CA 1
ATOM 1336 C C . SER A 1 163 ? -2.278 14.758 19.965 1.00 94.00 163 SER A C 1
ATOM 1338 O O . SER A 1 163 ? -1.920 14.339 21.063 1.00 94.00 163 SER A O 1
ATOM 1340 N N . THR A 1 164 ? -3.511 14.556 19.497 1.00 92.50 164 THR A N 1
ATOM 1341 C CA . THR A 1 164 ? -4.515 13.718 20.166 1.00 92.50 164 THR A CA 1
ATOM 1342 C C . THR A 1 164 ? -5.416 13.061 19.142 1.00 92.50 164 THR A C 1
ATOM 1344 O O . THR A 1 164 ? -5.411 11.848 19.062 1.00 92.50 164 THR A O 1
ATOM 1347 N N . TYR A 1 165 ? -6.141 13.845 18.340 1.00 94.44 165 TYR A N 1
ATOM 1348 C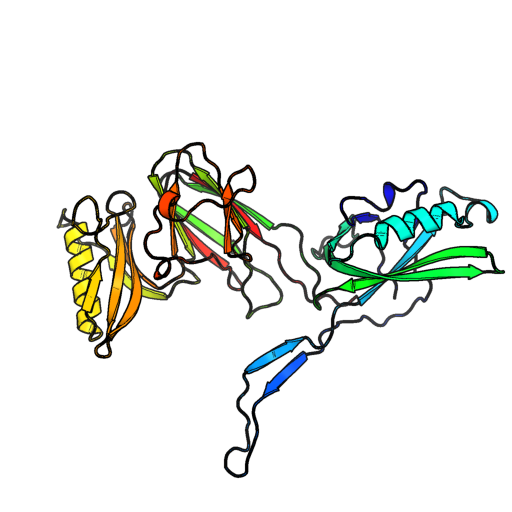 CA . TYR A 1 165 ? -6.932 13.350 17.216 1.00 94.44 165 TYR A CA 1
ATOM 1349 C C . TYR A 1 165 ? -6.658 14.195 15.978 1.00 94.44 165 TYR A C 1
ATOM 1351 O O . TYR A 1 165 ? -6.567 15.424 16.065 1.00 94.44 165 TYR A O 1
ATOM 1359 N N . LYS A 1 166 ? -6.588 13.557 14.812 1.00 96.31 166 LYS A N 1
ATOM 1360 C CA . LYS A 1 166 ? -6.488 14.255 13.530 1.00 96.31 166 LYS A CA 1
ATOM 1361 C C . LYS A 1 166 ? -7.288 13.512 12.472 1.00 96.31 166 LYS A C 1
ATOM 1363 O O . LYS A 1 166 ? -7.122 12.314 12.302 1.00 96.31 166 LYS A O 1
ATOM 1368 N N . ASN A 1 167 ? -8.137 14.247 11.757 1.00 95.94 167 ASN A N 1
ATOM 1369 C CA . ASN A 1 167 ? -8.838 13.734 10.585 1.00 95.94 167 ASN A CA 1
ATOM 1370 C C . ASN A 1 167 ? -8.222 14.341 9.327 1.00 95.94 167 ASN A C 1
ATOM 1372 O O . ASN A 1 167 ? -7.952 15.549 9.311 1.00 95.94 167 ASN A O 1
ATOM 1376 N N . ILE A 1 168 ? -8.019 13.523 8.298 1.00 97.81 168 ILE A N 1
ATOM 1377 C CA . ILE A 1 168 ? -7.586 13.958 6.965 1.00 97.81 168 ILE A CA 1
ATOM 1378 C C . ILE A 1 168 ? -8.273 13.130 5.878 1.00 97.81 168 ILE A C 1
ATOM 1380 O O . ILE A 1 168 ? -8.858 12.082 6.155 1.00 97.81 168 ILE A O 1
ATOM 1384 N N . LEU A 1 169 ? -8.155 13.598 4.639 1.00 98.12 169 LEU A N 1
ATOM 1385 C CA . LEU A 1 169 ? -8.474 12.826 3.447 1.00 98.12 169 LEU A CA 1
ATOM 1386 C C . LEU A 1 169 ? -7.175 12.477 2.721 1.00 98.12 169 LEU A C 1
ATOM 1388 O O . LEU A 1 169 ? -6.313 13.343 2.571 1.00 98.12 169 LEU A O 1
ATOM 1392 N N . ILE A 1 170 ? -7.056 11.229 2.275 1.00 97.88 170 ILE A N 1
ATOM 1393 C CA . ILE A 1 170 ? -5.996 10.768 1.372 1.00 97.88 170 ILE A CA 1
ATOM 1394 C C . ILE A 1 170 ? -6.672 10.257 0.101 1.00 97.88 170 ILE A C 1
ATOM 1396 O O . ILE A 1 170 ? -7.529 9.375 0.169 1.00 97.88 170 ILE A O 1
ATOM 1400 N N . ALA A 1 171 ? -6.318 10.834 -1.044 1.00 96.69 171 ALA A N 1
ATOM 1401 C CA . ALA A 1 171 ? -6.849 10.410 -2.333 1.00 96.69 171 ALA A CA 1
ATOM 1402 C C . ALA A 1 171 ? -6.042 9.230 -2.888 1.00 96.69 171 ALA A C 1
ATOM 1404 O O . ALA A 1 171 ? -4.816 9.223 -2.792 1.00 96.69 171 ALA A O 1
ATOM 1405 N N . ASN A 1 172 ? -6.748 8.268 -3.477 1.00 96.62 172 ASN A N 1
ATOM 1406 C CA . ASN A 1 172 ? -6.202 7.266 -4.381 1.00 96.62 172 ASN A CA 1
ATOM 1407 C C . ASN A 1 172 ? -6.902 7.434 -5.733 1.00 96.62 172 ASN A C 1
ATOM 1409 O O . ASN A 1 172 ? -8.076 7.085 -5.872 1.00 96.62 172 ASN A O 1
ATOM 1413 N N . ASN A 1 173 ? -6.182 7.968 -6.714 1.00 95.50 173 ASN A N 1
ATOM 1414 C CA . ASN A 1 173 ? -6.687 8.165 -8.069 1.00 95.50 173 ASN A CA 1
ATOM 1415 C C . ASN A 1 173 ? -6.156 7.114 -9.049 1.00 95.50 173 ASN A C 1
ATOM 1417 O O . ASN A 1 173 ? -6.206 7.358 -10.247 1.00 95.50 173 ASN A O 1
ATOM 1421 N N . SER A 1 174 ? -5.648 5.974 -8.568 1.00 94.94 174 SER A N 1
ATOM 1422 C CA . SER A 1 174 ? -5.206 4.853 -9.410 1.00 94.94 174 SER A CA 1
ATOM 1423 C C . SER A 1 174 ? -6.288 4.431 -10.409 1.00 94.94 174 SER A C 1
ATOM 1425 O O . SER A 1 174 ? -7.479 4.416 -10.077 1.00 94.94 174 SER A O 1
ATOM 1427 N N . ASP A 1 175 ? -5.864 4.013 -11.603 1.00 93.75 175 ASP A N 1
ATOM 1428 C CA . ASP A 1 175 ? -6.751 3.569 -12.691 1.00 93.75 175 ASP A CA 1
ATOM 1429 C C . ASP A 1 175 ? -7.326 2.157 -12.448 1.00 93.75 175 ASP A C 1
ATOM 1431 O O . ASP A 1 175 ? -8.168 1.646 -13.201 1.00 93.75 175 ASP A O 1
ATOM 1435 N N . GLU A 1 176 ? -6.877 1.508 -11.376 1.00 91.31 176 GLU A N 1
ATOM 1436 C CA . GLU A 1 176 ? -7.389 0.244 -10.858 1.00 91.31 176 GLU A CA 1
ATOM 1437 C C . GLU A 1 176 ? -8.506 0.483 -9.828 1.00 91.31 176 GLU A C 1
ATOM 1439 O O . GLU A 1 176 ? -8.326 0.311 -8.625 1.00 91.31 176 GLU A O 1
ATOM 1444 N N . LEU A 1 177 ? -9.687 0.882 -10.315 1.00 92.12 177 LEU A N 1
ATOM 1445 C CA . LEU A 1 177 ? -10.817 1.350 -9.491 1.00 92.12 177 LEU A CA 1
ATOM 1446 C C . LEU A 1 177 ? -11.333 0.341 -8.449 1.00 92.12 177 LEU A C 1
ATOM 1448 O O . LEU A 1 177 ? -11.899 0.743 -7.436 1.00 92.12 177 LEU A O 1
ATOM 1452 N N . ASN A 1 178 ? -11.177 -0.957 -8.718 1.00 89.56 178 ASN A N 1
ATOM 1453 C CA . ASN A 1 178 ? -11.647 -2.041 -7.847 1.00 89.56 178 ASN A CA 1
ATOM 1454 C C . ASN A 1 178 ? -10.516 -2.685 -7.034 1.00 89.56 178 ASN A C 1
ATOM 1456 O O . ASN A 1 178 ? -10.751 -3.686 -6.359 1.00 89.56 178 ASN A O 1
ATOM 1460 N N . SER A 1 179 ? -9.306 -2.130 -7.106 1.00 91.06 179 SER A N 1
ATOM 1461 C CA . SER A 1 179 ? -8.139 -2.629 -6.388 1.00 91.06 179 SER A CA 1
ATOM 1462 C C . SER A 1 179 ? -7.719 -1.632 -5.317 1.00 91.06 179 SER A C 1
ATOM 1464 O O . SER A 1 179 ? -7.863 -0.416 -5.459 1.00 91.06 179 SER A O 1
ATOM 1466 N N . TYR A 1 180 ? -7.159 -2.157 -4.235 1.00 94.94 180 TYR A N 1
ATOM 1467 C CA . TYR A 1 180 ? -6.591 -1.337 -3.180 1.00 94.94 180 TYR A CA 1
ATOM 1468 C C . TYR A 1 180 ? -5.156 -0.927 -3.499 1.00 94.94 180 TYR A C 1
ATOM 1470 O O . TYR A 1 180 ? -4.367 -1.715 -4.025 1.00 94.94 180 TYR A O 1
ATOM 1478 N N . VAL A 1 181 ? -4.796 0.294 -3.105 1.00 97.00 181 VAL A N 1
ATOM 1479 C CA . VAL A 1 181 ? -3.396 0.719 -3.019 1.00 97.00 181 VAL A CA 1
ATOM 1480 C C . VAL A 1 181 ? -2.916 0.543 -1.581 1.00 97.00 181 VAL A C 1
ATOM 1482 O O . VAL A 1 181 ? -3.555 1.013 -0.640 1.00 97.00 181 VAL A O 1
ATOM 1485 N N . TYR A 1 182 ? -1.777 -0.122 -1.409 1.00 97.31 182 TYR A N 1
ATOM 1486 C CA . TYR A 1 182 ? -1.178 -0.392 -0.103 1.00 97.31 182 TYR A CA 1
ATOM 1487 C C . TYR A 1 182 ? -0.048 0.610 0.170 1.00 97.31 182 TYR A C 1
ATOM 1489 O O . TYR A 1 182 ? 0.972 0.569 -0.519 1.00 97.31 182 TYR A O 1
ATOM 1497 N N . PRO A 1 183 ? -0.199 1.527 1.142 1.00 98.00 183 PRO A N 1
ATOM 1498 C CA . PRO A 1 183 ? 0.817 2.520 1.438 1.00 98.00 183 PRO A CA 1
ATOM 1499 C C . PRO A 1 183 ? 1.949 1.967 2.312 1.00 98.00 183 PRO A C 1
ATOM 1501 O O . PRO A 1 183 ? 1.781 1.022 3.088 1.00 98.00 183 PRO A O 1
ATOM 1504 N N . THR A 1 184 ? 3.076 2.669 2.285 1.00 98.19 184 THR A N 1
ATOM 1505 C CA . THR A 1 184 ? 4.078 2.629 3.352 1.00 98.19 184 THR A CA 1
ATOM 1506 C C . THR A 1 184 ? 3.815 3.779 4.317 1.00 98.19 184 THR A C 1
ATOM 1508 O O . THR A 1 184 ? 3.594 4.915 3.896 1.00 98.19 184 THR A O 1
ATOM 1511 N N . ILE A 1 185 ? 3.829 3.503 5.617 1.00 98.38 185 ILE A N 1
ATOM 1512 C CA . ILE A 1 185 ? 3.551 4.490 6.661 1.00 98.38 185 ILE A CA 1
ATOM 1513 C C . ILE A 1 185 ? 4.739 4.551 7.615 1.00 98.38 185 ILE A C 1
ATOM 1515 O O . ILE A 1 185 ? 4.961 3.635 8.404 1.00 98.38 185 ILE A O 1
ATOM 1519 N N . ASP A 1 186 ? 5.480 5.654 7.563 1.00 98.38 186 ASP A N 1
ATOM 1520 C CA . ASP A 1 186 ? 6.495 5.965 8.564 1.00 98.38 186 ASP A CA 1
ATOM 1521 C C . ASP A 1 186 ? 5.836 6.660 9.760 1.00 98.38 186 ASP A C 1
ATOM 1523 O O . ASP A 1 186 ? 5.035 7.585 9.597 1.00 98.38 186 ASP A O 1
ATOM 1527 N N . ILE A 1 187 ? 6.180 6.214 10.962 1.00 98.56 187 ILE A N 1
ATOM 1528 C CA . ILE A 1 187 ? 5.571 6.615 12.229 1.00 98.56 187 ILE A CA 1
ATOM 1529 C C . ILE A 1 187 ? 6.676 7.188 13.118 1.00 98.56 187 ILE A C 1
ATOM 1531 O O . ILE A 1 187 ? 7.674 6.516 13.383 1.00 98.56 187 ILE A O 1
ATOM 1535 N N . PHE A 1 188 ? 6.474 8.418 13.595 1.00 98.12 188 PHE A N 1
ATOM 1536 C CA . PHE A 1 188 ? 7.436 9.190 14.387 1.00 98.12 188 PHE A CA 1
ATOM 1537 C C . PHE A 1 188 ? 6.826 9.585 15.748 1.00 98.12 188 PHE A C 1
ATOM 1539 O O . PHE A 1 188 ? 6.221 10.661 15.881 1.00 98.12 188 PHE A O 1
ATOM 1546 N N . PRO A 1 189 ? 6.924 8.718 16.774 1.00 97.94 189 PRO A N 1
ATOM 1547 C CA . PRO A 1 189 ? 6.288 8.942 18.070 1.00 97.94 189 PRO A CA 1
ATOM 1548 C C . PRO A 1 189 ? 6.922 10.098 18.851 1.00 97.94 189 PRO A C 1
ATOM 1550 O O . PRO A 1 189 ? 8.127 10.110 19.103 1.00 97.94 189 PRO A O 1
ATOM 1553 N N . LYS A 1 190 ? 6.099 11.040 19.332 1.00 97.75 190 LYS A N 1
ATOM 1554 C CA . LYS A 1 190 ? 6.545 12.172 20.174 1.00 97.75 190 LYS A CA 1
ATOM 1555 C C . LYS A 1 190 ? 6.427 11.894 21.671 1.00 97.75 190 LYS A C 1
ATOM 1557 O O . LYS A 1 190 ? 6.976 12.635 22.490 1.00 97.75 190 LYS A O 1
ATOM 1562 N N . ALA A 1 191 ? 5.705 10.840 22.031 1.00 97.19 191 ALA A N 1
ATOM 1563 C CA . ALA A 1 191 ? 5.532 10.354 23.390 1.00 97.19 191 ALA A CA 1
ATOM 1564 C C . ALA A 1 191 ? 5.361 8.828 23.384 1.00 97.19 191 ALA A C 1
ATOM 1566 O O . ALA A 1 191 ? 5.029 8.240 22.357 1.00 97.19 191 ALA A O 1
ATOM 1567 N N . ASN A 1 192 ? 5.573 8.206 24.544 1.00 97.50 192 ASN A N 1
ATOM 1568 C CA . ASN A 1 192 ? 5.161 6.822 24.762 1.00 97.50 192 ASN A CA 1
ATOM 1569 C C . ASN A 1 192 ? 3.631 6.764 24.823 1.00 97.50 192 ASN A C 1
ATOM 1571 O O . ASN A 1 192 ? 3.018 7.665 25.400 1.00 97.50 192 ASN A O 1
ATOM 1575 N N . GLY A 1 193 ? 3.035 5.696 24.305 1.00 96.56 193 GLY A N 1
ATOM 1576 C CA . GLY A 1 193 ? 1.598 5.461 24.424 1.00 96.56 193 GLY A CA 1
ATOM 1577 C C . GLY A 1 193 ? 1.022 4.735 23.222 1.00 96.56 193 GLY A C 1
ATOM 1578 O O . GLY A 1 193 ? 1.761 4.223 22.383 1.00 96.56 193 GLY A O 1
ATOM 1579 N N . ASP A 1 194 ? -0.304 4.699 23.149 1.00 97.38 194 ASP A N 1
ATOM 1580 C CA . ASP A 1 194 ? -1.008 4.125 22.011 1.00 97.38 194 ASP A CA 1
ATOM 1581 C C . ASP A 1 194 ? -1.205 5.152 20.892 1.00 97.38 194 ASP A C 1
ATOM 1583 O O . ASP A 1 194 ? -1.459 6.337 21.131 1.00 97.38 194 ASP A O 1
ATOM 1587 N N . ILE A 1 195 ? -1.140 4.665 19.660 1.00 97.88 195 ILE A N 1
ATOM 1588 C CA . ILE A 1 195 ? -1.546 5.371 18.451 1.00 97.88 195 ILE A CA 1
ATOM 1589 C C . ILE A 1 195 ? -2.613 4.562 17.722 1.00 97.88 195 ILE A C 1
ATOM 1591 O O . ILE A 1 195 ? -2.650 3.331 17.801 1.00 97.88 195 ILE A O 1
ATOM 1595 N N . VAL A 1 196 ? -3.458 5.268 16.976 1.00 97.56 196 VAL A N 1
ATOM 1596 C CA . VAL A 1 196 ? -4.450 4.661 16.083 1.00 97.56 196 VAL A CA 1
ATOM 1597 C C . VAL A 1 196 ? -4.286 5.242 14.692 1.00 97.56 196 VAL A C 1
ATOM 1599 O O . VAL A 1 196 ? -4.148 6.457 14.542 1.00 97.56 196 VAL A O 1
ATOM 1602 N N . ILE A 1 197 ? -4.357 4.373 13.690 1.00 98.12 197 ILE A N 1
ATOM 1603 C CA . ILE A 1 197 ? -4.545 4.735 12.288 1.00 98.12 197 ILE A CA 1
ATOM 1604 C C . ILE A 1 197 ? -5.809 4.015 11.829 1.00 98.12 197 ILE A C 1
ATOM 1606 O O . ILE A 1 197 ? -5.818 2.791 11.724 1.00 98.12 197 ILE A O 1
ATOM 1610 N N . CYS A 1 198 ? -6.888 4.758 11.600 1.00 97.56 198 CYS A N 1
ATOM 1611 C CA . CYS A 1 198 ? -8.163 4.197 11.170 1.00 97.56 198 CYS A CA 1
ATOM 1612 C C . CYS A 1 198 ? -8.560 4.769 9.809 1.00 97.56 198 CYS A C 1
ATOM 1614 O O . CYS A 1 198 ? -8.752 5.980 9.699 1.00 97.56 198 CYS A O 1
ATOM 1616 N N . ASN A 1 199 ? -8.693 3.922 8.789 1.00 97.38 199 ASN A N 1
ATOM 1617 C CA . ASN A 1 199 ? -9.346 4.283 7.537 1.00 97.38 199 ASN A CA 1
ATOM 1618 C C . ASN A 1 199 ? -10.861 4.094 7.698 1.00 97.38 199 ASN A C 1
ATOM 1620 O O . ASN A 1 199 ? -11.393 3.002 7.521 1.00 97.38 199 ASN A O 1
ATOM 1624 N N . MET A 1 200 ? -11.561 5.180 8.014 1.00 95.94 200 MET A N 1
ATOM 1625 C CA . MET A 1 200 ? -13.017 5.199 8.167 1.00 95.94 200 MET A CA 1
ATOM 1626 C C . MET A 1 200 ? -13.761 4.951 6.846 1.00 95.94 200 MET A C 1
ATOM 1628 O O . MET A 1 200 ? -14.961 4.697 6.882 1.00 95.94 200 MET A O 1
ATOM 1632 N N . SER A 1 201 ? -13.083 5.036 5.693 1.00 95.25 201 SER A N 1
ATOM 1633 C CA . SER A 1 201 ? -13.666 4.669 4.394 1.00 95.25 201 SER A CA 1
ATOM 1634 C C . SER A 1 201 ? -13.587 3.169 4.091 1.00 95.25 201 SER A C 1
ATOM 1636 O O . SER A 1 201 ? -14.303 2.719 3.204 1.00 95.25 201 SER A O 1
ATOM 1638 N N . ASP A 1 202 ? -12.741 2.410 4.799 1.00 94.62 202 ASP A N 1
ATOM 1639 C CA . ASP A 1 202 ? -12.520 0.969 4.574 1.00 94.62 202 ASP A CA 1
ATOM 1640 C C . ASP A 1 202 ? -12.789 0.128 5.838 1.00 94.62 202 ASP A C 1
ATOM 1642 O O . ASP A 1 202 ? -12.372 -1.022 5.962 1.00 94.62 202 ASP A O 1
ATOM 1646 N N . CYS A 1 203 ? -13.495 0.706 6.814 1.00 94.75 203 CYS A N 1
ATOM 1647 C CA . CYS A 1 203 ? -14.019 -0.022 7.963 1.00 94.75 203 CYS A CA 1
ATOM 1648 C C . CYS A 1 203 ? -15.508 -0.329 7.776 1.00 94.75 203 CYS A C 1
ATOM 1650 O O . CYS A 1 203 ? -16.255 0.418 7.139 1.00 94.75 203 CYS A O 1
ATOM 1652 N N . THR A 1 204 ? -15.971 -1.416 8.388 1.00 96.38 204 THR A N 1
ATOM 1653 C CA . THR A 1 204 ? -17.407 -1.675 8.519 1.00 96.38 204 THR A CA 1
ATOM 1654 C C . THR A 1 204 ? -17.893 -1.047 9.817 1.00 96.38 204 THR A C 1
ATOM 1656 O O . THR A 1 204 ? -17.633 -1.564 10.904 1.00 96.38 204 THR A O 1
ATOM 1659 N N . ILE A 1 205 ? -18.621 0.068 9.718 1.00 96.75 205 ILE A N 1
ATOM 1660 C CA . ILE A 1 205 ? -19.275 0.686 10.876 1.00 96.75 205 ILE A CA 1
ATOM 1661 C C . ILE A 1 205 ? -20.511 -0.141 11.231 1.00 96.75 205 ILE A C 1
ATOM 1663 O O . ILE A 1 205 ? -21.521 -0.117 10.530 1.00 96.75 205 ILE A O 1
ATOM 1667 N N . ARG A 1 206 ? -20.414 -0.883 12.333 1.00 96.56 206 ARG A N 1
ATOM 1668 C CA . ARG A 1 206 ? -21.472 -1.750 12.856 1.00 96.56 206 ARG A CA 1
ATOM 1669 C C . ARG A 1 206 ? -22.514 -0.952 13.639 1.00 96.56 206 ARG A C 1
ATOM 1671 O O . ARG A 1 206 ? -23.708 -1.196 13.491 1.00 96.56 206 ARG A O 1
ATOM 1678 N N . GLU A 1 207 ? -22.064 0.022 14.426 1.00 97.12 207 GLU A N 1
ATOM 1679 C CA . GLU A 1 207 ? -22.921 0.971 15.139 1.00 97.12 207 GLU A CA 1
ATOM 1680 C C . GLU A 1 207 ? -22.166 2.278 15.414 1.00 97.12 207 GLU A C 1
ATOM 1682 O O . GLU A 1 207 ? -20.942 2.296 15.544 1.00 97.12 207 GLU A O 1
ATOM 1687 N N . THR A 1 208 ? -22.896 3.387 15.511 1.00 97.12 208 THR A N 1
ATOM 1688 C CA . THR A 1 208 ? -22.351 4.686 15.915 1.00 97.12 208 THR A CA 1
ATOM 1689 C C . THR A 1 208 ? -23.401 5.479 16.681 1.00 97.12 208 THR A C 1
ATOM 1691 O O . THR A 1 208 ? -24.598 5.387 16.409 1.00 97.12 208 THR A O 1
ATOM 1694 N N . GLY A 1 209 ? -22.955 6.317 17.611 1.00 96.50 209 GLY A N 1
ATOM 1695 C CA . GLY A 1 209 ? -23.836 7.214 18.354 1.00 96.50 209 GLY A CA 1
ATOM 1696 C C . GLY A 1 209 ? -23.056 8.186 19.226 1.00 96.50 209 GLY A C 1
ATOM 1697 O O . GLY A 1 209 ? -21.844 8.318 19.083 1.00 96.50 209 GLY A O 1
ATOM 1698 N N . THR A 1 210 ? -23.735 8.856 20.154 1.00 95.81 210 THR A N 1
ATOM 1699 C CA . THR A 1 210 ? -23.105 9.809 21.080 1.00 95.81 210 THR A CA 1
ATOM 1700 C C . THR A 1 210 ? -23.270 9.319 22.509 1.00 95.81 210 THR A C 1
ATOM 1702 O O . THR A 1 210 ? -24.376 8.966 22.916 1.00 95.81 210 THR A O 1
ATOM 1705 N N . LEU A 1 211 ? -22.181 9.306 23.279 1.00 94.31 211 LEU A N 1
ATOM 1706 C CA . LEU A 1 211 ? -22.227 8.962 24.699 1.00 94.31 211 LEU A CA 1
ATOM 1707 C C . LEU A 1 211 ? -23.033 10.000 25.485 1.00 94.31 211 LEU A C 1
ATOM 1709 O O . LEU A 1 211 ? -22.985 11.199 25.193 1.00 94.31 211 LEU A O 1
ATOM 1713 N N . SER A 1 212 ? -23.744 9.552 26.520 1.00 89.50 212 SER A N 1
ATOM 1714 C CA . SER A 1 212 ? -24.536 10.456 27.348 1.00 89.50 212 SER A CA 1
ATOM 1715 C C . SER A 1 212 ? -23.635 11.370 28.173 1.00 89.50 212 SER A C 1
ATOM 1717 O O . SER A 1 212 ? -22.800 10.908 28.951 1.00 89.50 212 SER A O 1
ATOM 1719 N N . SER A 1 213 ? -23.867 12.679 28.076 1.00 80.06 213 SER A N 1
ATOM 1720 C CA . SER A 1 213 ? -23.178 13.692 28.882 1.00 80.06 213 SER A CA 1
ATOM 1721 C C . SER A 1 213 ? -23.595 13.689 30.358 1.00 80.06 213 SER A C 1
ATOM 1723 O O . SER A 1 213 ? -22.902 14.276 31.186 1.00 80.06 213 SER A O 1
ATOM 1725 N N . SER A 1 214 ? -24.704 13.026 30.709 1.00 80.62 214 SER A N 1
ATOM 1726 C CA . SER A 1 214 ? -25.185 12.919 32.094 1.00 80.62 214 SER A CA 1
ATOM 1727 C C . SER A 1 214 ? -24.465 11.851 32.924 1.00 80.62 214 SER A C 1
ATOM 1729 O O . SER A 1 214 ? -24.675 11.782 34.134 1.00 80.62 214 SER A O 1
ATOM 1731 N N . ASN A 1 215 ? -23.626 11.020 32.300 1.00 74.75 215 ASN A N 1
ATOM 1732 C CA . ASN A 1 215 ? -22.903 9.936 32.954 1.00 74.75 215 ASN A CA 1
ATOM 1733 C C . ASN A 1 215 ? -21.392 10.101 32.728 1.00 74.75 215 ASN A C 1
ATOM 1735 O O . ASN A 1 215 ? -20.930 10.218 31.597 1.00 74.75 215 ASN A O 1
ATOM 1739 N N . THR A 1 216 ? -20.621 10.103 33.816 1.00 82.00 216 THR A N 1
ATOM 1740 C CA . THR A 1 216 ? -19.160 10.258 33.788 1.00 82.00 216 THR A CA 1
ATOM 1741 C C . THR A 1 216 ? -18.410 8.937 33.604 1.00 82.00 216 THR A C 1
ATOM 1743 O O . THR A 1 216 ? -17.232 8.955 33.251 1.00 82.00 216 THR A O 1
ATOM 1746 N N . ASN A 1 217 ? -19.070 7.789 33.789 1.00 92.31 217 ASN A N 1
ATOM 1747 C CA . ASN A 1 217 ? -18.510 6.470 33.505 1.00 92.31 217 ASN A CA 1
ATOM 1748 C C . ASN A 1 217 ? -18.710 6.112 32.023 1.00 92.31 217 ASN A C 1
ATOM 1750 O O . ASN A 1 217 ? -19.613 5.358 31.654 1.00 92.31 217 ASN A O 1
ATOM 1754 N N . TYR A 1 218 ? -17.876 6.689 31.158 1.00 94.25 218 TYR A N 1
ATOM 1755 C CA . TYR A 1 218 ? -17.923 6.434 29.715 1.00 94.25 218 TYR A CA 1
ATOM 1756 C C . TYR A 1 218 ? -17.533 4.995 29.349 1.00 94.25 218 TYR A C 1
ATOM 1758 O O . TYR A 1 218 ? -18.123 4.429 28.434 1.00 94.25 218 TYR A O 1
ATOM 1766 N N . MET A 1 219 ? -16.614 4.375 30.096 1.00 94.88 219 MET A N 1
ATOM 1767 C CA . MET A 1 219 ? -16.209 2.979 29.883 1.00 94.88 219 MET A CA 1
ATOM 1768 C C . MET A 1 219 ? -17.394 2.025 30.072 1.00 94.88 219 MET A C 1
ATOM 1770 O O . MET A 1 219 ? -17.686 1.214 29.199 1.00 94.88 219 MET A O 1
ATOM 1774 N N . GLY A 1 220 ? -18.144 2.178 31.170 1.00 95.31 220 GLY A N 1
ATOM 1775 C CA . GLY A 1 220 ? -19.340 1.371 31.426 1.00 95.31 220 GLY A CA 1
ATOM 1776 C C . GLY A 1 220 ? -20.450 1.592 30.393 1.00 95.31 220 GLY A C 1
ATOM 1777 O O . GLY A 1 220 ? -21.165 0.650 30.049 1.00 95.31 220 GLY A O 1
ATOM 1778 N N . GLN A 1 221 ? -20.575 2.814 29.860 1.00 95.62 221 GLN A N 1
ATOM 1779 C CA . GLN A 1 221 ? -21.510 3.094 28.764 1.00 95.62 221 GLN A CA 1
ATOM 1780 C C . GLN A 1 221 ? -21.123 2.354 27.483 1.00 95.62 221 GLN A C 1
ATOM 1782 O O . GLN A 1 221 ? -21.988 1.728 26.879 1.00 95.62 221 GLN A O 1
ATOM 1787 N N . LEU A 1 222 ? -19.843 2.378 27.096 1.00 96.62 222 LEU A N 1
ATOM 1788 C CA . LEU A 1 222 ? -19.375 1.650 25.915 1.00 96.62 222 LEU A CA 1
ATOM 1789 C C . LEU A 1 222 ? -19.610 0.147 26.037 1.00 96.62 222 LEU A C 1
ATOM 1791 O O . LEU A 1 222 ? -20.124 -0.452 25.098 1.00 96.62 222 LEU A O 1
ATOM 1795 N N . ILE A 1 223 ? -19.294 -0.445 27.194 1.00 97.38 223 ILE A N 1
ATOM 1796 C CA . ILE A 1 223 ? -19.550 -1.870 27.451 1.00 97.38 223 ILE A CA 1
ATOM 1797 C C . ILE A 1 223 ? -21.039 -2.173 27.268 1.00 97.38 223 ILE A C 1
ATOM 1799 O O . ILE A 1 223 ? -21.396 -3.074 26.514 1.00 97.38 223 ILE A O 1
ATOM 1803 N N . SER A 1 224 ? -21.909 -1.365 27.882 1.00 96.75 224 SER A N 1
ATOM 1804 C CA . SER A 1 224 ? -23.362 -1.540 27.773 1.00 96.75 224 SER A CA 1
ATOM 1805 C C . SER A 1 224 ? -23.844 -1.454 26.321 1.00 96.75 224 SER A C 1
ATOM 1807 O O . SER A 1 224 ? -24.718 -2.216 25.919 1.00 96.75 224 SER A O 1
ATOM 1809 N N . TYR A 1 225 ? -23.291 -0.536 25.523 1.00 97.06 225 TYR A N 1
ATOM 1810 C CA . TYR A 1 225 ? -23.652 -0.391 24.110 1.00 97.06 225 TYR A CA 1
ATOM 1811 C C . TYR A 1 225 ? -23.174 -1.575 23.271 1.00 97.06 225 TYR A C 1
ATOM 1813 O O . TYR A 1 225 ? -23.953 -2.101 22.483 1.00 97.06 225 TYR A O 1
ATOM 1821 N N . VAL A 1 226 ? -21.959 -2.073 23.503 1.00 98.25 226 VAL A N 1
ATOM 1822 C CA . VAL A 1 226 ? -21.462 -3.293 22.851 1.00 98.25 226 VAL A CA 1
ATOM 1823 C C . VAL A 1 226 ? -22.323 -4.511 23.200 1.00 98.25 226 VAL A C 1
ATOM 1825 O O . VAL A 1 226 ? -22.693 -5.277 22.312 1.00 98.25 226 VAL A O 1
ATOM 1828 N N . GLU A 1 227 ? -22.694 -4.691 24.468 1.00 98.00 227 GLU A N 1
ATOM 1829 C CA . GLU A 1 227 ? -23.552 -5.804 24.897 1.00 98.00 227 GLU A CA 1
ATOM 1830 C C . GLU A 1 227 ? -24.963 -5.715 24.296 1.00 98.00 227 GLU A C 1
ATOM 1832 O O . GLU A 1 227 ? -25.531 -6.727 23.874 1.00 98.00 227 GLU A O 1
ATOM 1837 N N . LEU A 1 228 ? -25.530 -4.505 24.218 1.00 97.69 228 LEU A N 1
ATOM 1838 C CA . LEU A 1 228 ? -26.815 -4.258 23.563 1.00 97.69 228 LEU A CA 1
ATOM 1839 C C . LEU A 1 228 ? -26.750 -4.545 22.061 1.00 97.69 228 LEU A C 1
ATOM 1841 O O . LEU A 1 228 ? -27.661 -5.194 21.533 1.00 97.69 228 LEU A O 1
ATOM 1845 N N . TYR A 1 229 ? -25.680 -4.112 21.391 1.00 97.62 229 TYR A N 1
ATOM 1846 C CA . TYR A 1 229 ? -25.432 -4.408 19.984 1.00 97.62 229 TYR A CA 1
ATOM 1847 C C . TYR A 1 229 ? -25.357 -5.917 19.746 1.00 97.62 229 TYR A C 1
ATOM 1849 O O . TYR A 1 229 ? -26.090 -6.453 18.911 1.00 97.62 229 TYR A O 1
ATOM 1857 N N . ALA A 1 230 ? -24.526 -6.619 20.523 1.00 97.75 230 ALA A N 1
ATOM 1858 C CA . ALA A 1 230 ? -24.343 -8.060 20.407 1.00 97.75 230 ALA A CA 1
ATOM 1859 C C . ALA A 1 230 ? -25.678 -8.796 20.588 1.00 97.75 230 ALA A C 1
ATOM 1861 O O . ALA A 1 230 ? -26.092 -9.557 19.713 1.00 97.75 230 ALA A O 1
ATOM 1862 N N . LYS A 1 231 ? -26.422 -8.479 21.655 1.00 97.31 231 LYS A N 1
ATOM 1863 C CA . LYS A 1 231 ? -27.730 -9.084 21.930 1.00 97.31 231 LYS A CA 1
ATOM 1864 C C . LYS A 1 231 ? -28.738 -8.852 20.802 1.00 97.31 231 LYS A C 1
ATOM 1866 O O . LYS A 1 231 ? -29.484 -9.767 20.458 1.00 97.31 231 LYS A O 1
ATOM 1871 N N . SER A 1 232 ? -28.764 -7.650 20.228 1.00 97.06 232 SER A N 1
ATOM 1872 C CA . SER A 1 232 ? -29.683 -7.295 19.136 1.00 97.06 232 SER A CA 1
ATOM 1873 C C . SER A 1 232 ? -29.385 -8.055 17.840 1.00 97.06 232 SER A C 1
ATOM 1875 O O . SER A 1 232 ? -30.282 -8.232 17.022 1.00 97.06 232 SER A O 1
ATOM 1877 N N . ASN A 1 233 ? -28.156 -8.553 17.687 1.00 95.94 233 ASN A N 1
ATOM 1878 C CA . ASN A 1 233 ? -27.700 -9.333 16.537 1.00 95.94 233 ASN A CA 1
ATOM 1879 C C . ASN A 1 233 ? -27.560 -10.836 16.844 1.00 95.94 233 ASN A C 1
ATOM 1881 O O . ASN A 1 233 ? -26.934 -11.558 16.077 1.00 95.94 233 ASN A O 1
ATOM 1885 N N . ALA A 1 234 ? -28.152 -11.316 17.946 1.00 96.50 234 ALA A N 1
ATOM 1886 C CA . ALA A 1 234 ? -28.054 -12.708 18.400 1.00 96.50 234 ALA A CA 1
ATOM 1887 C C . ALA A 1 234 ? -26.606 -13.203 18.612 1.00 96.50 234 ALA A C 1
ATOM 1889 O O . ALA A 1 234 ? -26.311 -14.383 18.428 1.00 96.50 234 ALA A O 1
ATOM 1890 N N . CYS A 1 235 ? -25.725 -12.301 19.046 1.00 97.38 235 CYS A N 1
ATOM 1891 C CA . CYS A 1 235 ? -24.336 -12.581 19.386 1.00 97.38 235 CYS A CA 1
ATOM 1892 C C . CYS A 1 235 ? -24.063 -12.342 20.878 1.00 97.38 235 CYS A C 1
ATOM 1894 O O . CYS A 1 235 ? -24.812 -11.653 21.577 1.00 97.38 235 CYS A O 1
ATOM 1896 N N . THR A 1 236 ? -22.931 -12.853 21.356 1.00 97.75 236 THR A N 1
ATOM 1897 C CA . THR A 1 236 ? -22.322 -12.464 22.635 1.00 97.75 236 THR A CA 1
ATOM 1898 C C . THR A 1 236 ? -21.032 -11.693 22.389 1.00 97.75 236 THR A C 1
ATOM 1900 O O . THR A 1 236 ? -20.284 -12.035 21.475 1.00 97.75 236 THR A O 1
ATOM 1903 N N . ALA A 1 237 ? -20.759 -10.672 23.201 1.00 97.81 237 ALA A N 1
ATOM 1904 C CA . ALA A 1 237 ? -19.496 -9.944 23.159 1.00 97.81 237 ALA A CA 1
ATOM 1905 C C . ALA A 1 237 ? -18.496 -10.549 24.153 1.00 97.81 237 ALA A C 1
ATOM 1907 O O . ALA A 1 237 ? -18.823 -10.746 25.324 1.00 97.81 237 ALA A O 1
ATOM 1908 N N . GLN A 1 238 ? -17.277 -10.808 23.692 1.00 97.38 238 GLN A N 1
ATOM 1909 C CA . GLN A 1 238 ? -16.149 -11.214 24.521 1.00 97.38 238 GLN A CA 1
ATOM 1910 C C . GLN A 1 238 ? -15.041 -10.170 24.395 1.00 97.38 238 GLN A C 1
ATOM 1912 O O . GLN A 1 238 ? -14.413 -10.063 23.348 1.00 97.38 238 GLN A O 1
ATOM 1917 N N . PHE A 1 239 ? -14.813 -9.391 25.449 1.00 96.94 239 PHE A N 1
ATOM 1918 C CA . PHE A 1 239 ? -13.760 -8.374 25.469 1.00 96.94 239 PHE A CA 1
ATOM 1919 C C . PHE A 1 239 ? -12.377 -8.988 25.649 1.00 96.94 239 PHE A C 1
ATOM 1921 O O . PHE A 1 239 ? -12.218 -9.975 26.374 1.00 96.94 239 PHE A O 1
ATOM 1928 N N . ASP A 1 240 ? -11.378 -8.344 25.055 1.00 93.62 240 ASP A N 1
ATOM 1929 C CA . ASP A 1 240 ? -9.982 -8.653 25.326 1.00 93.62 240 ASP A CA 1
ATOM 1930 C C . ASP A 1 240 ? -9.660 -8.322 26.781 1.00 93.62 240 ASP A C 1
ATOM 1932 O O . ASP A 1 240 ? -9.945 -7.226 27.267 1.00 93.62 240 ASP A O 1
ATOM 1936 N N . ILE A 1 241 ? -9.052 -9.274 27.486 1.00 94.19 241 ILE A N 1
ATOM 1937 C CA . ILE A 1 241 ? -8.702 -9.138 28.901 1.00 94.19 241 ILE A CA 1
ATOM 1938 C C . ILE A 1 241 ? -7.193 -8.959 29.027 1.00 94.19 241 ILE A C 1
ATOM 1940 O O . ILE A 1 241 ? -6.413 -9.741 28.485 1.00 94.19 241 ILE A O 1
ATOM 1944 N N . SER A 1 242 ? -6.774 -7.942 29.776 1.00 90.12 242 SER A N 1
ATOM 1945 C CA . SER A 1 242 ? -5.367 -7.734 30.101 1.00 90.12 242 SER A CA 1
ATOM 1946 C C . SER A 1 242 ? -4.879 -8.821 31.055 1.00 90.12 242 SER A C 1
ATOM 1948 O O . SER A 1 242 ? -5.459 -9.062 32.120 1.00 90.12 242 SER A O 1
ATOM 1950 N N . GLU A 1 243 ? -3.767 -9.469 30.707 1.00 86.94 243 GLU A N 1
ATOM 1951 C CA . GLU A 1 243 ? -3.153 -10.466 31.580 1.00 86.94 243 GLU A CA 1
ATOM 1952 C C . GLU A 1 243 ? -2.629 -9.864 32.889 1.00 86.94 243 GLU A C 1
ATOM 1954 O O . GLU A 1 243 ? -2.561 -10.582 33.890 1.00 86.94 243 GLU A O 1
ATOM 1959 N N . GLU A 1 244 ? -2.283 -8.577 32.894 1.00 87.44 244 GLU A N 1
ATOM 1960 C CA . GLU A 1 244 ? -1.730 -7.876 34.052 1.00 87.44 244 GLU A CA 1
ATOM 1961 C C . GLU A 1 244 ? -2.827 -7.476 35.041 1.00 87.44 244 GLU A C 1
ATOM 1963 O O . GLU A 1 244 ? -2.742 -7.799 36.226 1.00 87.44 244 GLU A O 1
ATOM 1968 N N . THR A 1 245 ? -3.880 -6.810 34.559 1.00 91.12 245 THR A N 1
ATOM 1969 C CA . THR A 1 245 ? -4.941 -6.272 35.427 1.00 91.12 245 THR A CA 1
ATOM 1970 C C . THR A 1 245 ? -6.065 -7.269 35.688 1.00 91.12 245 THR A C 1
ATOM 1972 O O . THR A 1 245 ? -6.810 -7.097 36.651 1.00 91.12 245 THR A O 1
ATOM 1975 N N . LYS A 1 246 ? -6.183 -8.315 34.855 1.00 92.88 246 LYS A N 1
ATOM 1976 C CA . LYS A 1 246 ? -7.324 -9.249 34.827 1.00 92.88 246 LYS A CA 1
ATOM 1977 C C . LYS A 1 246 ? -8.672 -8.556 34.589 1.00 92.88 246 LYS A C 1
ATOM 1979 O O . LYS A 1 246 ? -9.712 -9.091 34.964 1.00 92.88 246 LYS A O 1
ATOM 1984 N N . ASP A 1 247 ? -8.639 -7.390 33.952 1.00 94.19 247 ASP A N 1
ATOM 1985 C CA . ASP A 1 247 ? -9.798 -6.594 33.545 1.00 94.19 247 ASP A CA 1
ATOM 1986 C C . ASP A 1 247 ? -9.744 -6.344 32.027 1.00 94.19 247 ASP A C 1
ATOM 1988 O O . ASP A 1 247 ? -8.759 -6.701 31.371 1.00 94.19 247 ASP A O 1
ATOM 1992 N N . ILE A 1 248 ? -10.789 -5.738 31.462 1.00 95.81 248 ILE A N 1
ATOM 1993 C CA . ILE A 1 248 ? -10.852 -5.345 30.051 1.00 95.81 248 ILE A CA 1
ATOM 1994 C C . ILE A 1 248 ? -9.591 -4.561 29.677 1.00 95.81 248 ILE A C 1
ATOM 1996 O O . ILE A 1 248 ? -9.177 -3.625 30.368 1.00 95.81 248 ILE A O 1
ATOM 2000 N N . ASN A 1 249 ? -8.978 -4.954 28.564 1.00 94.81 249 ASN A N 1
ATOM 2001 C CA . ASN A 1 249 ? -7.792 -4.321 28.023 1.00 94.81 249 ASN A CA 1
ATOM 2002 C C . ASN A 1 249 ? -8.170 -2.988 27.369 1.00 94.81 249 ASN A C 1
ATOM 2004 O O . ASN A 1 249 ? -8.506 -2.908 26.183 1.00 94.81 249 ASN A O 1
ATOM 2008 N N . TRP A 1 250 ? -8.163 -1.938 28.178 1.00 95.62 250 TRP A N 1
ATOM 2009 C CA . TRP A 1 250 ? -8.408 -0.578 27.731 1.00 95.62 250 TRP A CA 1
ATOM 2010 C C . TRP A 1 250 ? -7.146 0.052 27.153 1.00 95.62 250 TRP A C 1
ATOM 2012 O O . TRP A 1 250 ? -6.061 -0.029 27.725 1.00 95.62 250 TRP A O 1
ATOM 2022 N N . ARG A 1 251 ? -7.318 0.722 26.017 1.00 94.94 251 ARG A N 1
ATOM 2023 C CA . ARG A 1 251 ? -6.271 1.392 25.247 1.00 94.94 251 ARG A CA 1
ATOM 2024 C C . ARG A 1 251 ? -6.623 2.856 25.025 1.00 94.94 251 ARG A C 1
ATOM 2026 O O . ARG A 1 251 ? -7.770 3.270 25.236 1.00 94.94 251 ARG A O 1
ATOM 2033 N N . CYS A 1 252 ? -5.642 3.633 24.570 1.00 95.12 252 CYS A N 1
ATOM 2034 C CA . CYS A 1 252 ? -5.842 5.034 24.179 1.00 95.12 252 CYS A CA 1
ATOM 2035 C C . CYS A 1 252 ? -6.489 5.867 25.307 1.00 95.12 252 CYS A C 1
ATOM 2037 O O . CYS A 1 252 ? -7.566 6.435 25.127 1.00 95.12 252 CYS A O 1
ATOM 2039 N N . ASP A 1 253 ? -5.889 5.874 26.501 1.00 93.50 253 ASP A N 1
ATOM 2040 C CA . ASP A 1 253 ? -6.418 6.554 27.697 1.00 93.50 253 ASP A CA 1
ATOM 2041 C C . ASP A 1 253 ? -7.866 6.151 28.057 1.00 93.50 253 ASP A C 1
ATOM 2043 O O . ASP A 1 253 ? -8.711 6.990 28.377 1.00 93.50 253 ASP A O 1
ATOM 2047 N N . ASN A 1 254 ? -8.162 4.847 28.008 1.00 94.81 254 ASN A N 1
ATOM 2048 C CA . ASN A 1 254 ? -9.483 4.264 28.283 1.00 94.81 254 ASN A CA 1
ATOM 2049 C C . ASN A 1 254 ? -10.596 4.720 27.329 1.00 94.81 254 ASN A C 1
ATOM 2051 O O . ASN A 1 254 ? -11.762 4.843 27.718 1.00 94.81 254 ASN A O 1
ATOM 2055 N N . THR A 1 255 ? -10.244 4.986 26.072 1.00 95.94 255 THR A N 1
ATOM 2056 C CA . THR A 1 255 ? -11.211 5.388 25.041 1.00 95.94 255 THR A CA 1
ATOM 2057 C C . THR A 1 255 ? -11.474 4.316 24.000 1.00 95.94 255 THR A C 1
ATOM 2059 O O . THR A 1 255 ? -12.441 4.451 23.253 1.00 95.94 255 THR A O 1
ATOM 2062 N N . LEU A 1 256 ? -10.663 3.256 23.980 1.00 97.31 256 LEU A N 1
ATOM 2063 C CA . LEU A 1 256 ? -10.721 2.176 23.004 1.00 97.31 256 LEU A CA 1
ATOM 2064 C C . LEU A 1 256 ? -10.570 0.819 23.694 1.00 97.31 256 LEU A C 1
ATOM 2066 O O . LEU A 1 256 ? -9.744 0.666 24.593 1.00 97.31 256 LEU A O 1
ATOM 2070 N N . THR A 1 257 ? -11.328 -0.178 23.247 1.00 97.12 257 THR A N 1
ATOM 2071 C CA . THR A 1 257 ? -11.068 -1.584 23.574 1.00 97.12 257 THR A CA 1
ATOM 2072 C C . THR A 1 257 ? -11.485 -2.499 22.422 1.00 97.12 257 THR A C 1
ATOM 2074 O O . THR A 1 257 ? -12.289 -2.124 21.561 1.00 97.12 257 THR A O 1
ATOM 2077 N N . GLN A 1 258 ? -10.893 -3.686 22.388 1.00 96.69 258 GLN A N 1
ATOM 2078 C CA . GLN A 1 258 ? -11.084 -4.704 21.362 1.00 96.69 258 GLN A CA 1
ATOM 2079 C C . GLN A 1 258 ? -11.897 -5.865 21.936 1.00 96.69 258 GLN A C 1
ATOM 2081 O O . GLN A 1 258 ? -11.856 -6.143 23.139 1.00 96.69 258 GLN A O 1
ATOM 2086 N N . PHE A 1 259 ? -12.729 -6.471 21.094 1.00 97.38 259 PHE A N 1
ATOM 2087 C CA . PHE A 1 259 ? -13.626 -7.544 21.505 1.00 97.38 259 PHE A CA 1
ATOM 2088 C C . PHE A 1 259 ? -14.045 -8.405 20.317 1.00 97.38 259 PHE A C 1
ATOM 2090 O O . PHE A 1 259 ? -14.040 -7.960 19.169 1.00 97.38 259 PHE A O 1
ATOM 2097 N N . LYS A 1 260 ? -14.479 -9.628 20.598 1.00 97.69 260 LYS A N 1
ATOM 2098 C CA . LYS A 1 260 ? -15.038 -10.551 19.615 1.00 97.69 260 LYS A CA 1
ATOM 2099 C C . LYS A 1 260 ? -16.550 -10.624 19.748 1.00 97.69 260 LYS A C 1
ATOM 2101 O O . LYS A 1 260 ? -17.079 -10.780 20.849 1.00 97.69 260 LYS A O 1
ATOM 2106 N N . LEU A 1 261 ? -17.247 -10.528 18.623 1.00 97.31 261 LEU A N 1
ATOM 2107 C CA . LEU A 1 261 ? -18.644 -10.934 18.514 1.00 97.31 261 LEU A CA 1
ATOM 2108 C C . LEU A 1 261 ? -18.692 -12.417 18.184 1.00 97.31 261 LEU A C 1
ATOM 2110 O O . LEU A 1 261 ? -18.073 -12.843 17.216 1.00 97.31 261 LEU A O 1
ATOM 2114 N N . ILE A 1 262 ? -19.435 -13.179 18.977 1.00 97.94 262 ILE A N 1
ATOM 2115 C CA . ILE A 1 262 ? -19.586 -14.623 18.806 1.00 97.94 262 ILE A CA 1
ATOM 2116 C C . ILE A 1 262 ? -21.046 -14.908 18.489 1.00 97.94 262 ILE A C 1
ATOM 2118 O O . ILE A 1 262 ? -21.918 -14.598 19.305 1.00 97.94 262 ILE A O 1
ATOM 2122 N N . ASP A 1 263 ? -21.313 -15.450 17.304 1.00 96.56 263 ASP A N 1
ATOM 2123 C CA . ASP A 1 263 ? -22.670 -15.810 16.890 1.00 96.56 263 ASP A CA 1
ATOM 2124 C C . ASP A 1 263 ? -23.152 -17.126 17.535 1.00 96.56 263 ASP A C 1
ATOM 2126 O O . ASP A 1 263 ? -22.421 -17.823 18.243 1.00 96.56 263 ASP A O 1
ATOM 2130 N N . VAL A 1 264 ? -24.409 -17.497 17.273 1.00 95.69 264 VAL A N 1
ATOM 2131 C CA . VAL A 1 264 ? -25.015 -18.740 17.790 1.00 95.69 264 VAL A CA 1
ATOM 2132 C C . VAL A 1 264 ? -24.326 -20.027 17.315 1.00 95.69 264 VAL A C 1
ATOM 2134 O O . VAL A 1 264 ? -24.565 -21.089 17.891 1.00 95.69 264 VAL A O 1
ATOM 2137 N N . TYR A 1 265 ? -23.500 -19.950 16.270 1.00 95.81 265 TYR A N 1
ATOM 2138 C CA . TYR A 1 265 ? -22.726 -21.062 15.724 1.00 95.81 265 TYR A CA 1
ATOM 2139 C C . TYR A 1 265 ? -21.283 -21.085 16.250 1.00 95.81 265 TYR A C 1
ATOM 2141 O O . TYR A 1 265 ? -20.553 -22.032 15.960 1.00 95.81 265 TYR A O 1
ATOM 2149 N N . GLY A 1 266 ? -20.884 -20.088 17.046 1.00 94.62 266 GLY A N 1
ATOM 2150 C CA . GLY A 1 266 ? -19.533 -19.946 17.578 1.00 94.62 266 GLY A CA 1
ATOM 2151 C C . GLY A 1 266 ? -18.555 -19.260 16.623 1.00 94.62 266 GLY A C 1
ATOM 2152 O O . GLY A 1 266 ? -17.354 -19.321 16.870 1.00 94.62 266 GLY A O 1
ATOM 2153 N N . ASN A 1 267 ? -19.025 -18.625 15.543 1.00 95.94 267 ASN A N 1
ATOM 2154 C CA . ASN A 1 267 ? -18.146 -17.865 14.657 1.00 95.94 267 ASN A CA 1
ATOM 2155 C C . ASN A 1 267 ? -17.760 -16.543 15.318 1.00 95.94 267 ASN A C 1
ATOM 2157 O O . ASN A 1 267 ? -18.625 -15.796 15.780 1.00 95.94 267 ASN A O 1
ATOM 2161 N N . GLU A 1 268 ? -16.462 -16.250 15.324 1.00 96.12 268 GLU A N 1
ATOM 2162 C CA . GLU A 1 268 ? -15.900 -15.040 15.915 1.00 96.12 268 GLU A CA 1
ATOM 2163 C C . GLU A 1 268 ? -15.714 -13.950 14.852 1.00 96.12 268 GLU A C 1
ATOM 2165 O O . GLU A 1 268 ? -15.159 -14.193 13.783 1.00 96.12 268 GLU A O 1
ATOM 2170 N N . THR A 1 269 ? -16.139 -12.726 15.161 1.00 95.81 269 THR A N 1
ATOM 2171 C CA . THR A 1 269 ? -15.824 -11.519 14.386 1.00 95.81 269 THR A CA 1
ATOM 2172 C C . THR A 1 269 ? -15.069 -10.540 15.276 1.00 95.81 269 THR A C 1
ATOM 2174 O O . THR A 1 269 ? -15.588 -10.109 16.306 1.00 95.81 269 THR A O 1
ATOM 2177 N N . ALA A 1 270 ? -13.842 -10.194 14.887 1.00 96.56 270 ALA A N 1
ATOM 2178 C CA . ALA A 1 270 ? -13.006 -9.239 15.601 1.00 96.56 270 ALA A CA 1
ATOM 2179 C C . ALA A 1 270 ? -13.535 -7.810 15.404 1.00 96.56 270 ALA A C 1
ATOM 2181 O O . ALA A 1 270 ? -13.706 -7.335 14.283 1.00 96.56 270 ALA A O 1
ATOM 2182 N N . CYS A 1 271 ? -13.807 -7.110 16.499 1.00 97.44 271 CYS A N 1
ATOM 2183 C CA . CYS A 1 271 ? -14.357 -5.760 16.499 1.00 97.44 271 CYS A CA 1
ATOM 2184 C C . CYS A 1 271 ? -13.552 -4.842 17.420 1.00 97.44 271 CYS A C 1
ATOM 2186 O O . CYS A 1 271 ? -12.839 -5.276 18.326 1.00 97.44 271 CYS A O 1
ATOM 2188 N N . THR A 1 272 ? -13.675 -3.540 17.181 1.00 97.56 272 THR A N 1
ATOM 2189 C CA . THR A 1 272 ? -13.132 -2.498 18.053 1.00 97.56 272 THR A CA 1
ATOM 2190 C C . THR A 1 272 ? -14.240 -1.521 18.397 1.00 97.56 272 THR A C 1
ATOM 2192 O O . THR A 1 272 ? -14.988 -1.085 17.520 1.00 97.56 272 THR A O 1
ATOM 2195 N N . VAL A 1 273 ? -14.337 -1.158 19.673 1.00 98.12 273 VAL A N 1
ATOM 2196 C CA . VAL A 1 273 ? -15.175 -0.049 20.120 1.00 98.12 273 VAL A CA 1
ATOM 2197 C C . VAL A 1 273 ? -14.280 1.087 20.587 1.00 98.12 273 VAL A C 1
ATOM 2199 O O . VAL A 1 273 ? -13.326 0.876 21.337 1.00 98.12 273 VAL A O 1
ATOM 2202 N N . PHE A 1 274 ? -14.584 2.306 20.156 1.00 97.19 274 PHE A N 1
ATOM 2203 C CA . PHE A 1 274 ? -13.910 3.492 20.666 1.00 97.19 274 PHE A CA 1
ATOM 2204 C C . PHE A 1 274 ? -14.823 4.710 20.655 1.00 97.19 274 PHE A C 1
ATOM 2206 O O . PHE A 1 274 ? -15.839 4.735 19.961 1.00 97.19 274 PHE A O 1
ATOM 2213 N N . TYR A 1 275 ? -14.453 5.747 21.402 1.00 96.00 275 TYR A N 1
ATOM 2214 C CA . TYR A 1 275 ? -15.097 7.052 21.309 1.00 96.00 275 TYR A CA 1
ATOM 2215 C C . TYR A 1 275 ? -14.083 8.182 21.271 1.00 96.00 275 TYR A C 1
ATOM 2217 O O . TYR A 1 275 ? -13.015 8.117 21.875 1.00 96.00 275 TYR A O 1
ATOM 2225 N N . ARG A 1 276 ? -14.449 9.272 20.603 1.00 92.75 276 ARG A N 1
ATOM 2226 C CA . ARG A 1 276 ? -13.612 10.467 20.581 1.00 92.75 276 ARG A CA 1
ATOM 2227 C C . ARG A 1 276 ? -13.868 11.328 21.807 1.00 92.75 276 ARG A C 1
ATOM 2229 O O . ARG A 1 276 ? -15.009 11.664 22.129 1.00 92.75 276 ARG A O 1
ATOM 2236 N N . THR A 1 277 ? -12.805 11.755 22.479 1.00 90.94 277 THR A N 1
ATOM 2237 C CA . THR A 1 277 ? -12.930 12.538 23.717 1.00 90.94 277 THR A CA 1
ATOM 2238 C C . THR A 1 277 ? -13.482 13.944 23.494 1.00 90.94 277 THR A C 1
ATOM 2240 O O . THR A 1 277 ? -14.074 14.487 24.426 1.00 90.94 277 THR A O 1
ATOM 2243 N N . ASP A 1 278 ? -13.335 14.504 22.293 1.00 88.88 278 ASP A N 1
ATOM 2244 C CA . ASP A 1 278 ? -13.780 15.852 21.927 1.00 88.88 278 ASP A CA 1
ATOM 2245 C C . ASP A 1 278 ? -15.286 15.935 21.631 1.00 88.88 278 ASP A C 1
ATOM 2247 O O . ASP A 1 278 ? -15.974 16.828 22.115 1.00 88.88 278 ASP A O 1
ATOM 2251 N N . SER A 1 279 ? -15.804 14.979 20.865 1.00 91.19 279 SER A N 1
ATOM 2252 C CA . SER A 1 279 ? -17.181 14.950 20.359 1.00 91.19 279 SER A CA 1
ATOM 2253 C C . SER A 1 279 ? -18.080 13.974 21.110 1.00 91.19 279 SER A C 1
ATOM 2255 O O . SER A 1 279 ? -19.300 14.056 20.998 1.00 91.19 279 SER A O 1
ATOM 2257 N N . LYS A 1 280 ? -17.485 13.046 21.870 1.00 92.94 280 LYS A N 1
ATOM 2258 C CA . LYS A 1 280 ? -18.164 11.927 22.543 1.00 92.94 280 LYS A CA 1
ATOM 2259 C C . LYS A 1 280 ? -18.925 11.001 21.593 1.00 92.94 280 LYS A C 1
ATOM 2261 O O . LYS A 1 280 ? -19.746 10.208 22.049 1.00 92.94 280 LYS A O 1
ATOM 2266 N N . VAL A 1 281 ? -18.632 11.068 20.296 1.00 95.06 281 VAL A N 1
ATOM 2267 C CA . VAL A 1 281 ? -19.145 10.114 19.314 1.00 95.06 281 VAL A CA 1
ATOM 2268 C C . VAL A 1 281 ? -18.387 8.804 19.482 1.00 95.06 281 VAL A C 1
ATOM 2270 O O . VAL A 1 281 ? -17.152 8.814 19.510 1.00 95.06 281 VAL A O 1
ATOM 2273 N N . TYR A 1 282 ? -19.128 7.709 19.622 1.00 97.12 282 TYR A N 1
ATOM 2274 C CA . TYR A 1 282 ? -18.592 6.357 19.675 1.00 97.12 282 TYR A CA 1
ATOM 2275 C C . TYR A 1 282 ? -18.865 5.613 18.373 1.00 97.12 282 TYR A C 1
ATOM 2277 O O . TYR A 1 282 ? -19.859 5.879 17.695 1.00 97.12 282 TYR A O 1
ATOM 2285 N N . TYR A 1 283 ? -17.996 4.652 18.085 1.00 97.88 283 TYR A N 1
ATOM 2286 C CA . TYR A 1 283 ? -18.110 3.738 16.964 1.00 97.88 283 TYR A CA 1
ATOM 2287 C C . TYR A 1 283 ? -17.857 2.314 17.447 1.00 97.88 283 TYR A C 1
ATOM 2289 O O . TYR A 1 283 ? -16.921 2.073 18.211 1.00 97.88 283 TYR A O 1
ATOM 2297 N N . ILE A 1 284 ? -18.676 1.383 16.970 1.00 98.25 284 ILE A N 1
ATOM 2298 C CA . ILE A 1 284 ? -18.377 -0.044 16.938 1.00 98.25 284 ILE A CA 1
ATOM 2299 C C . ILE A 1 284 ? -18.032 -0.361 15.489 1.00 98.25 284 ILE A C 1
ATOM 2301 O O . ILE A 1 284 ? -18.866 -0.173 14.600 1.00 98.25 284 ILE A O 1
ATOM 2305 N N . ILE A 1 285 ? -16.803 -0.804 15.249 1.00 97.75 285 ILE A N 1
ATOM 2306 C CA . ILE A 1 285 ? -16.304 -1.079 13.903 1.00 97.75 285 ILE A CA 1
ATOM 2307 C C . ILE A 1 285 ? -15.680 -2.463 13.803 1.00 97.75 285 ILE A C 1
ATOM 2309 O O . ILE A 1 285 ? -15.199 -3.031 14.785 1.00 97.75 285 ILE A O 1
ATOM 2313 N N . GLU A 1 286 ? -15.647 -2.955 12.578 1.00 95.62 286 GLU A N 1
ATOM 2314 C CA . GLU A 1 286 ? -14.869 -4.107 12.148 1.00 95.62 286 GLU A CA 1
ATOM 2315 C C . GLU A 1 286 ? -13.890 -3.666 11.055 1.00 95.62 286 GLU A C 1
ATOM 2317 O O . GLU A 1 286 ? -14.264 -2.905 10.156 1.00 95.62 286 GLU A O 1
ATOM 2322 N N . ASN A 1 287 ? -12.655 -4.176 11.124 1.00 92.31 287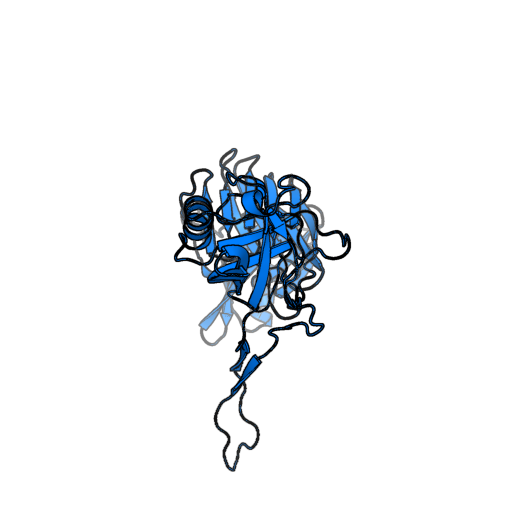 ASN A N 1
ATOM 2323 C CA . ASN A 1 287 ? -11.553 -3.849 10.214 1.00 92.31 287 ASN A CA 1
ATOM 2324 C C . ASN A 1 287 ? -11.273 -2.334 10.115 1.00 92.31 287 ASN A C 1
ATOM 2326 O O . ASN A 1 287 ? -11.777 -1.528 10.899 1.00 92.31 287 ASN A O 1
ATOM 2330 N N . GLY A 1 288 ? -10.388 -1.939 9.200 1.00 94.50 288 GLY A N 1
ATOM 2331 C CA . GLY A 1 288 ? -10.076 -0.536 8.924 1.00 94.50 288 GLY A CA 1
ATOM 2332 C C . GLY A 1 288 ? -9.247 0.181 9.994 1.00 94.50 288 GLY A C 1
ATOM 2333 O O . GLY A 1 288 ? -8.871 1.329 9.781 1.00 94.50 288 GLY A O 1
ATOM 2334 N N . ILE A 1 289 ? -8.933 -0.459 11.127 1.00 96.56 289 ILE A N 1
ATOM 2335 C CA . ILE A 1 289 ? -8.256 0.163 12.271 1.00 96.56 289 ILE A CA 1
ATOM 2336 C C . ILE A 1 289 ? -6.993 -0.589 12.689 1.00 96.56 289 ILE A C 1
ATOM 2338 O O . ILE A 1 289 ? -7.020 -1.781 12.972 1.00 96.56 289 ILE A O 1
ATOM 2342 N N . MET A 1 290 ? -5.886 0.141 12.787 1.00 96.75 290 MET A N 1
ATOM 2343 C CA . MET A 1 290 ? -4.614 -0.341 13.314 1.00 96.75 290 MET A CA 1
ATOM 2344 C C . MET A 1 290 ? -4.307 0.373 14.632 1.00 96.75 290 MET A C 1
ATOM 2346 O O . MET A 1 290 ? -4.301 1.606 14.678 1.00 96.75 290 MET A O 1
ATOM 2350 N N . VAL A 1 291 ? -4.041 -0.393 15.694 1.00 96.94 291 VAL A N 1
ATOM 2351 C CA . VAL A 1 291 ? -3.720 0.128 17.034 1.00 96.94 291 VAL A CA 1
ATOM 2352 C C . VAL A 1 291 ? -2.348 -0.379 17.459 1.00 96.94 291 VAL A C 1
ATOM 2354 O O . VAL A 1 291 ? -2.116 -1.586 17.495 1.00 96.94 291 VAL A O 1
ATOM 2357 N N . LEU A 1 292 ? -1.443 0.539 17.801 1.00 97.31 292 LEU A N 1
ATOM 2358 C CA . LEU A 1 292 ? -0.068 0.213 18.184 1.00 97.31 292 LEU A CA 1
ATOM 2359 C C . LEU A 1 292 ? 0.325 0.940 19.461 1.00 97.31 292 LEU A C 1
ATOM 2361 O O . LEU A 1 292 ? 0.034 2.120 19.614 1.00 97.31 292 LEU A O 1
ATOM 2365 N N . SER A 1 293 ? 1.055 0.260 20.337 1.00 96.81 293 SER A N 1
ATOM 2366 C CA . SER A 1 293 ? 1.827 0.904 21.393 1.00 96.81 293 SER A CA 1
ATOM 2367 C C . SER A 1 293 ? 3.191 1.284 20.834 1.00 96.81 293 SER A C 1
ATOM 2369 O O . SER A 1 293 ? 3.895 0.454 20.260 1.00 96.81 293 SER A O 1
ATOM 2371 N N . VAL A 1 294 ? 3.570 2.544 21.003 1.00 97.06 294 VAL A N 1
ATOM 2372 C CA . VAL A 1 294 ? 4.820 3.102 20.491 1.00 97.06 294 VAL A CA 1
ATOM 2373 C C . VAL A 1 294 ? 5.663 3.686 21.616 1.00 97.06 294 VAL A C 1
ATOM 2375 O O . VAL A 1 294 ? 5.161 4.102 22.664 1.00 97.06 294 VAL A O 1
ATOM 2378 N N . SER A 1 295 ? 6.975 3.705 21.393 1.00 96.88 295 SER A N 1
ATOM 2379 C CA . SER A 1 295 ? 7.943 4.336 22.287 1.00 96.88 295 SER A CA 1
ATOM 2380 C C . SER A 1 295 ? 8.441 5.630 21.664 1.00 96.88 295 SER A C 1
ATOM 2382 O O . SER A 1 295 ? 8.728 5.683 20.470 1.00 96.88 295 SER A O 1
ATOM 2384 N N . LYS A 1 296 ? 8.553 6.670 22.486 1.00 96.81 296 LYS A N 1
ATOM 2385 C CA . LYS A 1 296 ? 9.073 7.973 22.094 1.00 96.81 296 LYS A CA 1
ATOM 2386 C C . LYS A 1 296 ? 10.443 7.821 21.429 1.00 96.81 296 LYS A C 1
ATOM 2388 O O . LYS A 1 296 ? 11.288 7.084 21.933 1.00 96.81 296 LYS A O 1
ATOM 2393 N N . ASP A 1 297 ? 10.645 8.560 20.340 1.00 92.19 297 ASP A N 1
ATOM 2394 C CA . ASP A 1 297 ? 11.901 8.626 19.583 1.00 92.19 297 ASP A CA 1
ATOM 2395 C C . ASP A 1 297 ? 12.322 7.286 18.934 1.00 92.19 297 ASP A C 1
ATOM 2397 O O . ASP A 1 297 ? 13.409 7.195 18.366 1.00 92.19 297 ASP A O 1
ATOM 2401 N N . LEU A 1 298 ? 11.472 6.249 18.978 1.00 95.31 298 LEU A N 1
ATOM 2402 C CA . LEU A 1 298 ? 11.676 4.991 18.262 1.00 95.31 298 LEU A CA 1
ATOM 2403 C C . LEU A 1 298 ? 10.789 4.970 17.017 1.00 95.31 298 LEU A C 1
ATOM 2405 O O . LEU A 1 298 ? 9.630 4.552 17.069 1.00 95.31 298 LEU A O 1
ATOM 2409 N N . ASN A 1 299 ? 11.341 5.434 15.901 1.00 97.44 299 ASN A N 1
ATOM 2410 C CA . ASN A 1 299 ? 10.605 5.473 14.646 1.00 97.44 299 ASN A CA 1
ATOM 2411 C C . ASN A 1 299 ? 10.461 4.064 14.065 1.00 97.44 299 ASN A C 1
ATOM 2413 O O . ASN A 1 299 ? 11.375 3.234 14.137 1.00 97.44 299 ASN A O 1
ATOM 2417 N N . ILE A 1 300 ? 9.300 3.812 13.473 1.00 97.62 300 ILE A N 1
ATOM 2418 C CA . ILE A 1 300 ? 8.981 2.552 12.805 1.00 97.62 300 ILE A CA 1
ATOM 2419 C C . ILE A 1 300 ? 8.372 2.844 11.438 1.00 97.62 300 ILE A C 1
ATOM 2421 O O . ILE A 1 300 ? 7.759 3.889 11.230 1.00 97.62 300 ILE A O 1
ATOM 2425 N N . SER A 1 301 ? 8.533 1.913 10.508 1.00 97.88 301 SER A N 1
ATOM 2426 C CA . SER A 1 301 ? 7.953 1.972 9.171 1.00 97.88 301 SER A CA 1
ATOM 2427 C C . SER A 1 301 ? 7.107 0.732 8.932 1.00 97.88 301 SER A C 1
ATOM 2429 O O . SER A 1 301 ? 7.551 -0.393 9.170 1.00 97.88 301 SER A O 1
ATOM 2431 N N . MET A 1 302 ? 5.874 0.951 8.498 1.00 97.69 302 MET A N 1
ATOM 2432 C CA . MET A 1 302 ? 4.887 -0.077 8.207 1.00 97.69 302 MET A CA 1
ATOM 2433 C C . MET A 1 302 ? 4.711 -0.179 6.691 1.00 97.69 302 MET A C 1
ATOM 2435 O O . MET A 1 302 ? 4.194 0.746 6.071 1.00 97.69 302 MET A O 1
ATOM 2439 N N . ASP A 1 303 ? 5.128 -1.295 6.099 1.00 97.62 303 ASP A N 1
ATOM 2440 C CA . ASP A 1 303 ? 4.894 -1.617 4.686 1.00 97.62 303 ASP A CA 1
ATOM 2441 C C . ASP A 1 303 ? 3.608 -2.450 4.606 1.00 97.62 303 ASP A C 1
ATOM 2443 O O . ASP A 1 303 ? 3.605 -3.637 4.953 1.00 97.62 303 ASP A O 1
ATOM 2447 N N . CYS A 1 304 ? 2.501 -1.812 4.207 1.00 97.62 304 CYS A N 1
ATOM 2448 C CA . CYS A 1 304 ? 1.185 -2.453 4.197 1.00 97.62 304 CYS A CA 1
ATOM 2449 C C . CYS A 1 304 ? 1.016 -3.454 3.054 1.00 97.62 304 CYS A C 1
ATOM 2451 O O . CYS A 1 304 ? 0.113 -4.279 3.117 1.00 97.62 304 CYS A O 1
ATOM 2453 N N . GLN A 1 305 ? 1.880 -3.416 2.036 1.00 95.81 305 GLN A N 1
ATOM 2454 C CA . GLN A 1 305 ? 1.855 -4.391 0.950 1.00 95.81 305 GLN A CA 1
ATOM 2455 C C . GLN A 1 305 ? 2.575 -5.678 1.359 1.00 95.81 305 GLN A C 1
ATOM 2457 O O . GLN A 1 305 ? 2.106 -6.779 1.080 1.00 95.81 305 GLN A O 1
ATOM 2462 N N . LYS A 1 306 ? 3.721 -5.546 2.035 1.00 95.19 306 LYS A N 1
ATOM 2463 C CA . LYS A 1 306 ? 4.529 -6.687 2.500 1.00 95.19 306 LYS A CA 1
ATOM 2464 C C . LYS A 1 306 ? 4.134 -7.192 3.878 1.00 95.19 306 LYS A C 1
ATOM 2466 O O . LYS A 1 306 ? 4.676 -8.201 4.321 1.00 95.19 306 LYS A O 1
ATOM 2471 N N . LEU A 1 307 ? 3.212 -6.504 4.548 1.00 95.81 307 LEU A N 1
ATOM 2472 C CA . LEU A 1 307 ? 2.729 -6.853 5.880 1.00 95.81 307 LEU A CA 1
ATOM 2473 C C . LEU A 1 307 ? 3.878 -6.897 6.903 1.00 95.81 307 LEU A C 1
ATOM 2475 O O . LEU A 1 307 ? 3.983 -7.815 7.720 1.00 95.81 307 LEU A O 1
ATOM 2479 N N . THR A 1 308 ? 4.763 -5.894 6.858 1.00 96.31 308 THR A N 1
ATOM 2480 C CA . THR A 1 308 ? 5.905 -5.794 7.783 1.00 96.31 308 THR A CA 1
ATOM 2481 C C . THR A 1 308 ? 5.933 -4.470 8.531 1.00 96.31 308 THR A C 1
ATOM 2483 O O . THR A 1 308 ? 5.529 -3.435 8.006 1.00 96.31 308 THR A O 1
ATOM 2486 N N . ILE A 1 309 ? 6.438 -4.509 9.766 1.00 97.44 309 ILE A N 1
ATOM 2487 C CA . ILE A 1 309 ? 6.747 -3.321 10.565 1.00 97.44 309 ILE A CA 1
ATOM 2488 C C . ILE A 1 309 ? 8.213 -3.417 10.955 1.00 97.44 309 ILE A C 1
ATOM 2490 O O . ILE A 1 309 ? 8.608 -4.358 11.644 1.00 97.44 309 ILE A O 1
ATOM 2494 N N . ASN A 1 310 ? 9.010 -2.455 10.511 1.00 97.69 310 ASN A N 1
ATOM 2495 C CA . ASN A 1 310 ? 10.449 -2.428 10.729 1.00 97.69 310 ASN A CA 1
ATOM 2496 C C . ASN A 1 310 ? 10.854 -1.180 11.511 1.00 97.69 310 ASN A C 1
ATOM 2498 O O . ASN A 1 310 ? 10.209 -0.140 11.408 1.00 97.69 310 ASN A O 1
ATOM 2502 N N . ASP A 1 311 ? 11.927 -1.275 12.286 1.00 95.81 311 ASP A N 1
ATOM 2503 C CA . ASP A 1 311 ? 12.578 -0.100 12.862 1.00 95.81 311 ASP A CA 1
ATOM 2504 C C . ASP A 1 311 ? 13.456 0.627 11.827 1.00 95.81 311 ASP A C 1
ATOM 2506 O O . ASP A 1 311 ? 13.617 0.182 10.688 1.00 95.81 311 ASP A O 1
ATOM 2510 N N . GLU A 1 312 ? 14.069 1.741 12.227 1.00 93.19 312 GLU A N 1
ATOM 2511 C CA . GLU A 1 312 ? 14.963 2.530 11.363 1.00 93.19 312 GLU A CA 1
ATOM 2512 C C . GLU A 1 312 ? 16.191 1.763 10.844 1.00 93.19 312 GLU A C 1
ATOM 2514 O O . GLU A 1 312 ? 16.825 2.194 9.883 1.00 93.19 312 GLU A O 1
ATOM 2519 N N . LEU A 1 313 ? 16.544 0.632 11.466 1.00 93.69 313 LEU A N 1
ATOM 2520 C CA . LEU A 1 313 ? 17.648 -0.228 11.036 1.00 93.69 313 LEU A CA 1
ATOM 2521 C C . LEU A 1 313 ? 17.182 -1.339 10.082 1.00 93.69 313 LEU A C 1
ATOM 2523 O O . LEU A 1 313 ? 17.988 -2.189 9.699 1.00 93.69 313 LEU A O 1
ATOM 2527 N N . GLY A 1 314 ? 15.898 -1.359 9.711 1.00 92.81 314 GLY A N 1
ATOM 2528 C CA . GLY A 1 314 ? 15.305 -2.373 8.844 1.00 92.81 314 GLY A CA 1
ATOM 2529 C C . GLY A 1 314 ? 15.039 -3.705 9.547 1.00 92.81 314 GLY A C 1
ATOM 2530 O O . GLY A 1 314 ? 14.871 -4.725 8.879 1.00 92.81 314 GLY A O 1
ATOM 2531 N N . ARG A 1 315 ? 15.024 -3.736 10.885 1.00 94.69 315 ARG A N 1
ATOM 2532 C CA . ARG A 1 315 ? 14.738 -4.956 11.652 1.00 94.69 315 ARG A CA 1
ATOM 2533 C C . ARG A 1 315 ? 13.246 -5.039 11.931 1.00 94.69 315 ARG A C 1
ATOM 2535 O O . ARG A 1 315 ? 12.664 -4.078 12.428 1.00 94.69 315 ARG A O 1
ATOM 2542 N N . MET A 1 316 ? 12.656 -6.209 11.699 1.00 96.00 316 MET A N 1
ATOM 2543 C CA . MET A 1 316 ? 11.256 -6.449 12.044 1.00 96.00 316 MET A CA 1
ATOM 2544 C C . MET A 1 316 ? 11.014 -6.255 13.544 1.00 96.00 316 MET A C 1
ATOM 2546 O O . MET A 1 316 ? 11.689 -6.855 14.387 1.00 96.00 316 MET A O 1
ATOM 2550 N N . VAL A 1 317 ? 10.025 -5.428 13.872 1.00 95.62 317 VAL A N 1
ATOM 2551 C CA . VAL A 1 317 ? 9.577 -5.187 15.242 1.00 95.62 317 VAL A CA 1
ATOM 2552 C C . VAL A 1 317 ? 8.553 -6.253 15.611 1.00 95.62 317 VAL A C 1
ATOM 2554 O O . VAL A 1 317 ? 7.616 -6.529 14.865 1.00 95.62 317 VAL A O 1
ATOM 2557 N N . ARG A 1 318 ? 8.725 -6.874 16.777 1.00 93.50 318 ARG A N 1
ATOM 2558 C CA . ARG A 1 318 ? 7.808 -7.919 17.240 1.00 93.50 318 ARG A CA 1
ATOM 2559 C C . ARG A 1 318 ? 6.474 -7.324 17.689 1.00 93.50 318 ARG A C 1
ATOM 2561 O O . ARG A 1 318 ? 6.447 -6.281 18.337 1.00 93.50 318 ARG A O 1
ATOM 2568 N N . TYR A 1 319 ? 5.389 -8.048 17.439 1.00 93.88 319 TYR A N 1
ATOM 2569 C CA . TYR A 1 319 ? 4.023 -7.650 17.793 1.00 93.88 319 TYR A CA 1
ATOM 2570 C C . TYR A 1 319 ? 3.819 -7.386 19.293 1.00 93.88 319 TYR A C 1
ATOM 2572 O O . TYR A 1 319 ? 3.196 -6.385 19.644 1.00 93.88 319 TYR A O 1
ATOM 2580 N N . ASP A 1 320 ? 4.455 -8.163 20.179 1.00 91.00 320 ASP A N 1
ATOM 2581 C CA . ASP A 1 320 ? 4.408 -7.922 21.632 1.00 91.00 320 ASP A CA 1
ATOM 2582 C C . ASP A 1 320 ? 4.962 -6.540 22.018 1.00 91.00 320 ASP A C 1
ATOM 2584 O O . ASP A 1 320 ? 4.498 -5.914 22.968 1.00 91.00 320 ASP A O 1
ATOM 2588 N N . LYS A 1 321 ? 5.946 -6.031 21.262 1.00 93.50 321 LYS A N 1
ATOM 2589 C CA . LYS A 1 321 ? 6.526 -4.696 21.480 1.00 93.50 321 LYS A CA 1
ATOM 2590 C C . LYS A 1 321 ? 5.649 -3.566 20.964 1.00 93.50 321 LYS A C 1
ATOM 2592 O O . LYS A 1 321 ? 5.840 -2.433 21.389 1.00 93.50 321 LYS A O 1
ATOM 2597 N N . LEU A 1 322 ? 4.698 -3.886 20.095 1.00 95.12 322 LEU A N 1
ATOM 2598 C CA . LEU A 1 322 ? 3.725 -2.957 19.535 1.00 95.12 322 LEU A CA 1
ATOM 2599 C C . LEU A 1 322 ? 2.367 -3.048 20.246 1.00 95.12 322 LEU A C 1
ATOM 2601 O O . LEU A 1 322 ? 1.393 -2.455 19.788 1.00 95.12 322 LEU A O 1
ATOM 2605 N N . GLY A 1 323 ? 2.276 -3.790 21.355 1.00 92.25 323 GLY A N 1
ATOM 2606 C CA . GLY A 1 323 ? 1.022 -3.980 22.086 1.00 92.25 323 GLY A CA 1
ATOM 2607 C C . GLY A 1 323 ? -0.038 -4.732 21.275 1.00 92.25 323 GLY A C 1
ATOM 2608 O O . GLY A 1 323 ? -1.229 -4.489 21.456 1.00 92.25 323 GLY A O 1
ATOM 2609 N N . ILE A 1 324 ? 0.382 -5.593 20.345 1.00 92.06 324 ILE A N 1
ATOM 2610 C CA . ILE A 1 324 ? -0.504 -6.461 19.568 1.00 92.06 324 ILE A CA 1
ATOM 2611 C C . ILE A 1 324 ? -0.476 -7.848 20.213 1.00 92.06 324 ILE A C 1
ATOM 2613 O O . ILE A 1 324 ? 0.540 -8.543 20.150 1.00 92.06 324 ILE A O 1
ATOM 2617 N N . ASN A 1 325 ? -1.599 -8.239 20.815 1.00 86.19 325 ASN A N 1
ATOM 2618 C CA . ASN A 1 325 ? -1.741 -9.522 21.513 1.00 86.19 325 ASN A CA 1
ATOM 2619 C C . ASN A 1 325 ? -2.570 -10.542 20.719 1.00 86.19 325 ASN A C 1
ATOM 2621 O O . ASN A 1 325 ? -2.310 -11.737 20.817 1.00 86.19 325 ASN A O 1
ATOM 2625 N N . ASP A 1 326 ? -3.523 -10.076 19.907 1.00 89.69 326 ASP A N 1
ATOM 2626 C CA . ASP A 1 326 ? -4.289 -10.903 18.975 1.00 89.69 326 ASP A CA 1
ATOM 2627 C C . ASP A 1 326 ? -4.229 -10.273 17.577 1.00 89.69 326 ASP A C 1
ATOM 2629 O O . ASP A 1 326 ? -4.630 -9.127 17.354 1.00 89.69 326 ASP A O 1
ATOM 2633 N N . VAL A 1 327 ? -3.690 -11.036 16.627 1.00 91.56 327 VAL A N 1
ATOM 2634 C CA . VAL A 1 327 ? -3.542 -10.615 15.231 1.00 91.56 327 VAL A CA 1
ATOM 2635 C C . VAL A 1 327 ? -4.884 -10.531 14.503 1.00 91.56 327 VAL A C 1
ATOM 2637 O O . VAL A 1 327 ? -4.953 -9.884 13.464 1.00 91.56 327 VAL A O 1
ATOM 2640 N N . ALA A 1 328 ? -5.956 -11.119 15.050 1.00 91.44 328 ALA A N 1
ATOM 2641 C CA . ALA A 1 328 ? -7.305 -11.013 14.497 1.00 91.44 328 ALA A CA 1
ATOM 2642 C C . ALA A 1 328 ? -7.818 -9.564 14.461 1.00 91.44 328 ALA A C 1
ATOM 2644 O O . ALA A 1 328 ? -8.670 -9.236 13.641 1.00 91.44 328 ALA A O 1
ATOM 2645 N N . HIS A 1 329 ? -7.284 -8.692 15.322 1.00 90.38 329 HIS A N 1
ATOM 2646 C CA . HIS A 1 329 ? -7.611 -7.268 15.337 1.00 90.38 329 HIS A CA 1
ATOM 2647 C C . HIS A 1 329 ? -6.654 -6.399 14.510 1.00 90.38 329 HIS A C 1
ATOM 2649 O O . HIS A 1 329 ? -6.819 -5.178 14.478 1.00 90.38 329 HIS A O 1
ATOM 2655 N N . MET A 1 330 ? -5.628 -6.982 13.880 1.00 91.81 330 MET A N 1
ATOM 2656 C CA . MET A 1 330 ? -4.719 -6.220 13.029 1.00 91.81 330 MET A CA 1
ATOM 2657 C C . MET A 1 330 ? -5.378 -5.887 11.698 1.00 91.81 330 MET A C 1
ATOM 2659 O O . MET A 1 330 ? -6.010 -6.727 11.062 1.00 91.81 330 MET A O 1
ATOM 2663 N N . TYR A 1 331 ? -5.123 -4.674 11.226 1.00 94.69 331 TYR A N 1
ATOM 2664 C CA . TYR A 1 331 ? -5.506 -4.249 9.894 1.00 94.69 331 TYR A CA 1
ATOM 2665 C C . TYR A 1 331 ? -4.316 -3.565 9.228 1.00 94.69 331 TYR A C 1
ATOM 2667 O O . TYR A 1 331 ? -3.731 -2.620 9.760 1.00 94.69 331 TYR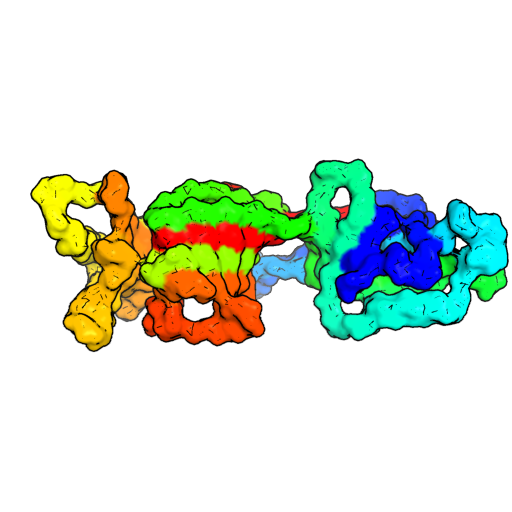 A O 1
ATOM 2675 N N . TRP A 1 332 ? -3.951 -4.066 8.053 1.00 96.56 332 TRP A N 1
ATOM 2676 C CA . TRP A 1 332 ? -2.972 -3.423 7.189 1.00 96.56 332 TRP A CA 1
ATOM 2677 C C . TRP A 1 332 ? -3.691 -2.376 6.366 1.00 96.56 332 TRP A C 1
ATOM 2679 O O . TRP A 1 332 ? -4.660 -2.700 5.685 1.00 96.56 332 TRP A O 1
ATOM 2689 N N . ILE A 1 333 ? -3.234 -1.130 6.470 1.00 97.19 333 ILE A N 1
ATOM 2690 C CA . ILE A 1 333 ? -3.907 0.006 5.849 1.00 97.19 333 ILE A CA 1
ATOM 2691 C C . ILE A 1 333 ? -4.002 -0.197 4.339 1.00 97.19 333 ILE A C 1
ATOM 2693 O O . ILE A 1 333 ? -3.022 -0.556 3.691 1.00 97.19 333 ILE A O 1
ATOM 2697 N N . GLN A 1 334 ? -5.184 0.066 3.789 1.00 96.50 334 GLN A N 1
ATOM 2698 C CA . GLN A 1 334 ? -5.462 0.009 2.358 1.00 96.50 334 GLN A CA 1
ATOM 2699 C C . GLN A 1 334 ? -6.154 1.305 1.940 1.00 96.50 334 GLN A C 1
ATOM 2701 O O . GLN A 1 334 ? -6.877 1.912 2.733 1.00 96.50 334 GLN A O 1
ATOM 2706 N N . LEU A 1 335 ? -5.914 1.752 0.710 1.00 97.44 335 LEU A N 1
ATOM 2707 C CA . LEU A 1 335 ? -6.557 2.920 0.117 1.00 97.44 335 LEU A CA 1
ATOM 2708 C C . LEU A 1 335 ? -7.524 2.452 -0.971 1.00 97.44 335 LEU A C 1
ATOM 2710 O O . LEU A 1 335 ? -7.089 1.999 -2.032 1.00 97.44 335 LEU A O 1
ATOM 2714 N N . ALA A 1 336 ? -8.826 2.577 -0.721 1.00 95.81 336 ALA A N 1
ATOM 2715 C CA . ALA A 1 336 ? -9.853 2.374 -1.739 1.00 95.81 336 ALA A CA 1
ATOM 2716 C C . ALA A 1 336 ? -9.782 3.494 -2.787 1.00 95.81 336 ALA A C 1
ATOM 2718 O O . ALA A 1 336 ? -9.290 4.584 -2.485 1.00 95.81 336 ALA A O 1
ATOM 2719 N N . HIS A 1 337 ? -10.282 3.260 -4.000 1.00 96.00 337 HIS A N 1
ATOM 2720 C CA . HIS A 1 337 ? -10.359 4.316 -5.008 1.00 96.00 337 HIS A CA 1
ATOM 2721 C C . HIS A 1 337 ? -11.174 5.526 -4.501 1.00 96.00 337 HIS A C 1
ATOM 2723 O O . HIS A 1 337 ? -12.226 5.378 -3.875 1.00 96.00 337 HIS A O 1
ATOM 2729 N N . GLY A 1 338 ? -10.691 6.736 -4.790 1.00 95.94 338 GLY A N 1
ATOM 2730 C CA . GLY A 1 338 ? -11.275 7.995 -4.339 1.00 95.94 338 GLY A CA 1
ATOM 2731 C C . GLY A 1 338 ? -10.702 8.494 -3.008 1.00 95.94 338 GLY A C 1
ATOM 2732 O O . GLY A 1 338 ? -9.526 8.306 -2.697 1.00 95.94 338 GLY A O 1
ATOM 2733 N N . ASN A 1 339 ? -11.524 9.201 -2.227 1.00 96.94 339 ASN A N 1
ATOM 2734 C CA . ASN A 1 339 ? -11.093 9.836 -0.979 1.00 96.94 339 ASN A CA 1
ATOM 2735 C C . ASN A 1 339 ? -11.257 8.899 0.227 1.00 96.94 339 ASN A C 1
ATOM 2737 O O . ASN A 1 339 ? -12.373 8.557 0.623 1.00 96.94 339 ASN A O 1
ATOM 2741 N N . ASN A 1 340 ? -10.139 8.574 0.871 1.00 97.75 340 ASN A N 1
ATOM 2742 C CA . ASN A 1 340 ? -10.082 7.774 2.090 1.00 97.75 340 ASN A CA 1
ATOM 2743 C C . ASN A 1 340 ? -10.054 8.691 3.316 1.00 97.75 340 ASN A C 1
ATOM 2745 O O . ASN A 1 340 ? -9.164 9.536 3.447 1.00 97.75 340 ASN A O 1
ATOM 2749 N N . SER A 1 341 ? -11.034 8.545 4.208 1.00 97.50 341 SER A N 1
ATOM 2750 C CA . SER A 1 341 ? -11.134 9.335 5.432 1.00 97.50 341 SER A CA 1
ATOM 2751 C C . SER A 1 341 ? -10.355 8.671 6.551 1.00 97.50 341 SER A C 1
ATOM 2753 O O . SER A 1 341 ? -10.765 7.647 7.085 1.00 97.50 341 SER A O 1
ATOM 2755 N N . PHE A 1 342 ? -9.237 9.279 6.931 1.00 98.00 342 PHE A N 1
ATOM 2756 C CA . PHE A 1 342 ? -8.399 8.762 8.001 1.00 98.00 342 PHE A CA 1
ATOM 2757 C C . PHE A 1 342 ? -8.642 9.491 9.314 1.00 98.00 342 PHE A C 1
ATOM 2759 O O . PHE A 1 342 ? -8.586 10.723 9.364 1.00 98.00 342 PHE A O 1
ATOM 2766 N N . LEU A 1 343 ? -8.822 8.714 10.380 1.00 97.06 343 LEU A N 1
ATOM 2767 C CA . LEU A 1 343 ? -8.784 9.151 11.767 1.00 97.06 343 LEU A CA 1
ATOM 2768 C C . LEU A 1 343 ? -7.491 8.648 12.414 1.00 97.06 343 LEU A C 1
ATOM 2770 O O . LEU A 1 343 ? -7.281 7.447 12.576 1.00 97.06 343 LEU A O 1
ATOM 2774 N N . PHE A 1 344 ? -6.651 9.589 12.827 1.00 97.69 344 PHE A N 1
ATOM 2775 C CA . PHE A 1 344 ? -5.458 9.336 13.624 1.00 97.69 344 PHE A CA 1
ATOM 2776 C C . PHE A 1 344 ? -5.721 9.658 15.093 1.00 97.69 344 PHE A C 1
ATOM 2778 O O . PHE A 1 344 ? -6.417 10.636 15.394 1.00 97.69 344 PHE A O 1
ATOM 2785 N N . TYR A 1 345 ? -5.110 8.882 15.989 1.00 97.38 345 TYR A N 1
ATOM 2786 C CA . TYR A 1 345 ? -5.008 9.195 17.415 1.00 97.38 345 TYR A CA 1
ATOM 2787 C C . TYR A 1 345 ? -3.572 9.052 17.933 1.00 97.38 345 TYR A C 1
ATOM 2789 O O . TYR A 1 345 ? -2.796 8.244 17.422 1.00 97.38 345 TYR A O 1
ATOM 2797 N N . GLY A 1 346 ? -3.253 9.828 18.969 1.00 95.88 346 GLY A N 1
ATOM 2798 C CA . GLY A 1 346 ? -1.984 9.808 19.694 1.00 95.88 346 GLY A CA 1
ATOM 2799 C C . GLY A 1 346 ? -1.096 11.018 19.390 1.00 95.88 346 GLY A C 1
ATOM 2800 O O . GLY A 1 346 ? -1.418 11.855 18.544 1.00 95.88 346 GLY A O 1
ATOM 2801 N N . ASN A 1 347 ? 0.023 11.131 20.108 1.00 96.75 347 ASN A N 1
ATOM 2802 C CA . ASN A 1 347 ? 0.998 12.211 19.935 1.00 96.75 347 ASN A CA 1
ATOM 2803 C C . ASN A 1 347 ? 2.158 11.737 19.044 1.00 96.75 347 ASN A C 1
ATOM 2805 O O . ASN A 1 347 ? 3.183 11.254 19.533 1.00 96.75 347 ASN A O 1
ATOM 2809 N N . CYS A 1 348 ? 1.961 11.819 17.730 1.00 97.62 348 CYS A N 1
ATOM 2810 C CA . CYS A 1 348 ? 2.818 11.202 16.721 1.00 97.62 348 CYS A CA 1
ATOM 2811 C C . CYS A 1 348 ? 2.755 11.982 15.400 1.00 97.62 348 CYS A C 1
ATOM 2813 O O . CYS A 1 348 ? 1.709 12.539 15.050 1.00 97.62 348 CYS A O 1
ATOM 2815 N N . ASP A 1 349 ? 3.866 12.015 14.664 1.00 98.31 349 ASP A N 1
ATOM 2816 C CA . ASP A 1 349 ? 3.847 12.377 13.245 1.00 98.31 349 ASP A CA 1
ATOM 2817 C C . ASP A 1 349 ? 3.794 11.114 12.382 1.00 98.31 349 ASP A C 1
ATOM 2819 O O . ASP A 1 349 ? 4.325 10.069 12.754 1.00 98.31 349 ASP A O 1
ATOM 2823 N N . PHE A 1 350 ? 3.155 11.221 11.223 1.00 98.50 350 PHE A N 1
ATOM 2824 C CA . PHE A 1 350 ? 3.023 10.149 10.247 1.00 98.50 350 PHE A CA 1
ATOM 2825 C C . PHE A 1 350 ? 3.422 10.666 8.872 1.00 98.50 350 PHE A C 1
ATOM 2827 O O . PHE A 1 350 ? 3.071 11.788 8.495 1.00 98.50 350 PHE A O 1
ATOM 2834 N N . ARG A 1 351 ? 4.106 9.828 8.101 1.00 98.56 351 ARG A N 1
ATOM 2835 C CA . ARG A 1 351 ? 4.349 10.053 6.679 1.00 98.56 351 ARG A CA 1
ATOM 2836 C C . ARG A 1 351 ? 3.828 8.856 5.908 1.00 98.56 351 ARG A C 1
ATOM 2838 O O . ARG A 1 351 ? 4.404 7.777 5.972 1.00 98.56 351 ARG A O 1
ATOM 2845 N N . ILE A 1 352 ? 2.734 9.071 5.194 1.00 98.44 352 ILE A N 1
ATOM 2846 C CA . ILE A 1 352 ? 2.088 8.070 4.356 1.00 98.44 352 ILE A CA 1
ATOM 2847 C C . ILE A 1 352 ? 2.601 8.269 2.937 1.00 98.44 352 ILE A C 1
ATOM 2849 O O . ILE A 1 352 ? 2.557 9.389 2.423 1.00 98.44 352 ILE A O 1
ATOM 2853 N N . LYS A 1 353 ? 3.099 7.199 2.328 1.00 98.12 353 LYS A N 1
ATOM 2854 C CA . LYS A 1 353 ? 3.552 7.167 0.942 1.00 98.12 353 LYS A CA 1
ATOM 2855 C C . LYS A 1 353 ? 2.805 6.088 0.191 1.00 98.12 353 LYS A C 1
ATOM 2857 O O . LYS A 1 353 ? 2.724 4.959 0.671 1.00 98.12 353 LYS A O 1
ATOM 2862 N N . HIS A 1 354 ? 2.316 6.412 -0.990 1.00 97.00 354 HIS A N 1
ATOM 2863 C CA . HIS A 1 354 ? 1.730 5.430 -1.888 1.00 97.00 354 HIS A CA 1
ATOM 2864 C C . HIS A 1 354 ? 2.078 5.739 -3.335 1.00 97.00 354 HIS A C 1
ATOM 2866 O O . HIS A 1 354 ? 2.572 6.819 -3.659 1.00 97.00 354 HIS A O 1
ATOM 2872 N N . ILE A 1 355 ? 1.850 4.751 -4.188 1.00 95.50 355 ILE A N 1
ATOM 2873 C CA . ILE A 1 355 ? 2.109 4.817 -5.621 1.00 95.50 355 ILE A CA 1
ATOM 2874 C C . ILE A 1 355 ? 0.821 4.399 -6.321 1.00 95.50 355 ILE A C 1
ATOM 2876 O O . ILE A 1 355 ? 0.148 3.475 -5.860 1.00 95.50 355 ILE A O 1
ATOM 2880 N N . GLU A 1 356 ? 0.452 5.081 -7.396 1.00 95.50 356 GLU A N 1
ATOM 2881 C CA . GLU A 1 356 ? -0.777 4.790 -8.134 1.00 95.50 356 GLU A CA 1
ATOM 2882 C C . GLU A 1 356 ? -0.434 4.135 -9.470 1.00 95.50 356 GLU A C 1
ATOM 2884 O O . GLU A 1 356 ? 0.537 4.520 -10.122 1.00 95.50 356 GLU A O 1
ATOM 2889 N N . ALA A 1 357 ? -1.211 3.120 -9.853 1.00 94.44 357 ALA A N 1
ATOM 2890 C CA . ALA A 1 357 ? -1.077 2.469 -11.147 1.00 94.44 357 ALA A CA 1
ATOM 2891 C C . ALA A 1 357 ? -1.827 3.282 -12.209 1.00 94.44 357 ALA A C 1
ATOM 2893 O O . ALA A 1 357 ? -2.950 3.741 -11.982 1.00 94.44 357 ALA A O 1
ATOM 2894 N N . ARG A 1 358 ? -1.203 3.427 -13.374 1.00 92.62 358 ARG A N 1
ATOM 2895 C CA . ARG A 1 358 ? -1.724 4.130 -14.541 1.00 92.62 358 ARG A CA 1
ATOM 2896 C C . ARG A 1 358 ? -1.841 3.149 -15.696 1.00 92.62 358 ARG A C 1
ATOM 2898 O O . ARG A 1 358 ? -0.903 2.405 -15.997 1.00 92.62 358 ARG A O 1
ATOM 2905 N N . LYS A 1 359 ? -3.007 3.135 -16.336 1.00 89.56 359 LYS A N 1
ATOM 2906 C CA . LYS A 1 359 ? -3.266 2.381 -17.562 1.00 89.56 359 LYS A CA 1
ATOM 2907 C C . LYS A 1 359 ? -2.713 3.177 -18.730 1.00 89.56 359 LYS A C 1
ATOM 2909 O O . LYS A 1 359 ? -3.442 3.883 -19.422 1.00 89.56 359 LYS A O 1
ATOM 2914 N N . VAL A 1 360 ? -1.406 3.068 -18.906 1.00 78.94 360 VAL A N 1
ATOM 2915 C CA . VAL A 1 360 ? -0.700 3.677 -20.027 1.00 78.94 360 VAL A CA 1
ATOM 2916 C C . VAL A 1 360 ? -0.621 2.697 -21.183 1.00 78.94 360 VAL A C 1
ATOM 2918 O O . VAL A 1 360 ? -0.493 1.490 -20.982 1.00 78.94 360 VAL A O 1
ATOM 2921 N N . GLY A 1 361 ? -0.743 3.228 -22.391 1.00 70.31 361 GLY A N 1
ATOM 2922 C CA . GLY A 1 361 ? -0.250 2.545 -23.571 1.00 70.31 361 GLY A CA 1
ATOM 2923 C C . GLY A 1 361 ? 1.103 3.132 -23.942 1.00 70.31 361 GLY A C 1
ATOM 2924 O O . GLY A 1 361 ? 1.255 4.351 -23.879 1.00 70.31 361 GLY A O 1
ATOM 2925 N N . GLU A 1 362 ? 2.056 2.281 -24.319 1.00 64.44 362 GLU A N 1
ATOM 2926 C CA . GLU A 1 362 ? 3.426 2.672 -24.698 1.00 64.44 362 GLU A CA 1
ATOM 2927 C C . GLU A 1 362 ? 3.833 2.183 -26.088 1.00 64.44 362 GLU A C 1
ATOM 2929 O O . GLU A 1 362 ? 3.277 1.160 -26.559 1.00 64.44 362 GLU A O 1
#

Radius of gyration: 27.39 Å; chains: 1; bounding box: 63×47×78 Å